Protein AF-A0A645DSH1-F1 (afdb_monomer_lite)

pLDDT: mean 93.12, std 5.75, range [57.25, 98.56]

Foldseek 3Di:
DLVLVLVLLQLLCVLCVVVPQNRHPQLLQADPVRDGDDSSPGDVLSVLVSSCVVPVDVHSVVSVCVQCVDPSNVRDGDDPDLLVVLVVCVVVLHAAEAEPLLVPPQWDDDPNDTDGSVVVVVVSLVSHHQYYELFEQCVLDPRPDDDGSVRSSVVCCVVPVVSHLDYFWFHPADVCVVVVRPDHGDGPHRGDDPVCQCPRPSNVVVD

InterPro domains:
  IPR016195 Polymerase/histidinol phosphatase-like [SSF89550] (67-180)

Structure (mmCIF, N/CA/C/O backbone):
data_AF-A0A645DSH1-F1
#
_entry.id   AF-A0A645DSH1-F1
#
loop_
_atom_site.group_PDB
_atom_site.id
_atom_site.type_symbol
_atom_site.label_atom_id
_atom_site.label_alt_id
_atom_site.label_comp_id
_atom_site.label_asym_id
_atom_site.label_entity_id
_atom_site.label_seq_id
_atom_site.pdbx_PDB_ins_code
_atom_site.Cartn_x
_atom_site.Cartn_y
_atom_site.Cartn_z
_atom_site.occupancy
_atom_site.B_iso_or_equiv
_atom_site.auth_seq_id
_atom_site.auth_comp_id
_atom_site.auth_asym_id
_atom_site.auth_atom_id
_atom_site.pdbx_PDB_model_num
ATOM 1 N N . MET A 1 1 ? -13.198 -6.104 -1.606 1.00 57.25 1 MET A N 1
ATOM 2 C CA . MET A 1 1 ? -12.519 -5.267 -0.582 1.00 57.25 1 MET A CA 1
ATOM 3 C C . MET A 1 1 ? -13.466 -4.624 0.437 1.00 57.25 1 MET A C 1
ATOM 5 O O . MET A 1 1 ? -13.134 -4.641 1.615 1.00 57.25 1 MET A O 1
ATOM 9 N N . ALA A 1 2 ? -14.627 -4.077 0.042 1.00 61.31 2 ALA A N 1
ATOM 10 C CA . ALA A 1 2 ? -15.579 -3.476 0.993 1.00 61.31 2 ALA A CA 1
ATOM 11 C C . ALA A 1 2 ? -16.071 -4.466 2.071 1.00 61.31 2 ALA A C 1
ATOM 13 O O . ALA A 1 2 ? -16.102 -4.109 3.244 1.00 61.31 2 ALA A O 1
ATOM 14 N N . LYS A 1 3 ? -16.336 -5.723 1.683 1.00 72.25 3 LYS A N 1
ATOM 15 C CA . LYS A 1 3 ? -16.745 -6.804 2.593 1.00 72.25 3 LYS A CA 1
ATOM 16 C C . LYS A 1 3 ? -15.696 -7.106 3.681 1.00 72.25 3 LYS A C 1
ATOM 18 O O . LYS A 1 3 ? -15.990 -6.905 4.847 1.00 72.25 3 LYS A O 1
ATOM 23 N N . SER A 1 4 ? -14.437 -7.381 3.307 1.00 77.44 4 SER A N 1
ATOM 24 C CA . SER A 1 4 ? -13.324 -7.578 4.270 1.00 77.44 4 SER A CA 1
ATOM 25 C C . SER A 1 4 ? -13.144 -6.399 5.246 1.00 77.44 4 SER A C 1
ATOM 27 O O . SER A 1 4 ? -12.863 -6.595 6.428 1.00 77.44 4 SER A O 1
ATOM 29 N N . LYS A 1 5 ? -13.362 -5.152 4.793 1.00 85.69 5 LYS A N 1
ATOM 30 C CA . LYS A 1 5 ? -13.355 -3.982 5.687 1.00 85.69 5 LYS A CA 1
ATOM 31 C C . LYS A 1 5 ? -14.467 -4.060 6.734 1.00 85.69 5 LYS A C 1
ATOM 33 O O . LYS A 1 5 ? -14.180 -3.835 7.906 1.00 85.69 5 LYS A O 1
ATOM 38 N N . VAL A 1 6 ? -15.702 -4.299 6.302 1.00 88.50 6 VAL A N 1
ATOM 39 C CA . VAL A 1 6 ? -16.867 -4.380 7.193 1.00 88.50 6 VAL A CA 1
ATOM 40 C C . VAL A 1 6 ? -16.717 -5.555 8.158 1.00 88.50 6 VAL A C 1
ATOM 42 O O . VAL A 1 6 ? -16.887 -5.364 9.358 1.00 88.50 6 VAL A O 1
ATOM 45 N N . ASP A 1 7 ? -16.286 -6.717 7.672 1.00 89.88 7 ASP A N 1
ATOM 46 C CA . ASP A 1 7 ? -16.091 -7.921 8.485 1.00 89.88 7 ASP A CA 1
ATOM 47 C C . ASP A 1 7 ? -15.045 -7.692 9.587 1.00 89.88 7 ASP A C 1
ATOM 49 O O . ASP A 1 7 ? -15.304 -7.953 10.760 1.00 89.88 7 ASP A O 1
ATOM 53 N N . ALA A 1 8 ? -13.891 -7.103 9.251 1.00 89.94 8 ALA A N 1
ATOM 54 C CA . ALA A 1 8 ? -12.861 -6.771 10.238 1.00 89.94 8 ALA A CA 1
ATOM 55 C C . ALA A 1 8 ? -13.341 -5.747 11.283 1.00 89.94 8 ALA A C 1
ATOM 57 O O . ALA A 1 8 ? -12.900 -5.763 12.432 1.00 89.94 8 ALA A O 1
ATOM 58 N N . TYR A 1 9 ? -14.229 -4.832 10.896 1.00 93.81 9 TYR A N 1
ATOM 59 C CA . TYR A 1 9 ? -14.800 -3.848 11.810 1.00 93.81 9 TYR A CA 1
ATOM 60 C C . TYR A 1 9 ? -15.874 -4.438 12.718 1.00 93.81 9 TYR A C 1
ATOM 62 O O . TYR A 1 9 ? -15.897 -4.096 13.897 1.00 93.81 9 TYR A O 1
ATOM 70 N N . ARG A 1 10 ? -16.707 -5.347 12.205 1.00 93.81 10 ARG A N 1
ATOM 71 C CA . ARG A 1 10 ? -17.649 -6.127 13.016 1.00 93.81 10 ARG A CA 1
ATOM 72 C C . ARG A 1 10 ? -16.909 -6.993 14.030 1.00 93.81 10 ARG A C 1
ATOM 74 O O . ARG A 1 10 ? -17.196 -6.924 15.222 1.00 93.81 10 ARG A O 1
ATOM 81 N N . ALA A 1 11 ? -15.867 -7.697 13.589 1.00 94.12 11 ALA A N 1
ATOM 82 C CA . ALA A 1 11 ? -15.001 -8.454 14.487 1.00 94.12 11 ALA A CA 1
ATOM 83 C C . ALA A 1 11 ? -14.405 -7.557 15.587 1.00 94.12 11 ALA A C 1
ATOM 85 O O . ALA A 1 11 ? -14.347 -7.955 16.748 1.00 94.12 11 ALA A O 1
ATOM 86 N N . LEU A 1 12 ? -14.018 -6.319 15.253 1.00 95.19 12 LEU A N 1
ATOM 87 C CA . LEU A 1 12 ? -13.518 -5.364 16.242 1.00 95.19 12 LEU A CA 1
ATOM 88 C C . LEU A 1 12 ? -14.597 -4.993 17.264 1.00 95.19 12 LEU A C 1
ATOM 90 O O . LEU A 1 12 ? -14.321 -5.024 18.459 1.00 95.19 12 LEU A O 1
ATOM 94 N N . THR A 1 13 ? -15.818 -4.683 16.823 1.00 95.94 13 THR A N 1
ATOM 95 C CA . THR A 1 13 ? -16.935 -4.383 17.736 1.00 95.94 13 THR A CA 1
ATOM 96 C C . THR A 1 13 ? -17.259 -5.555 18.662 1.00 95.94 13 THR A C 1
ATOM 98 O O . THR A 1 13 ? -17.444 -5.364 19.861 1.00 95.94 13 THR A O 1
ATOM 101 N N . GLU A 1 14 ? -17.220 -6.788 18.156 1.00 95.50 14 GLU A N 1
ATOM 102 C CA . GLU A 1 14 ? -17.454 -7.978 18.976 1.00 95.50 14 GLU A CA 1
ATOM 103 C C . GLU A 1 14 ? -16.355 -8.192 20.020 1.00 95.50 14 GLU A C 1
ATOM 105 O O . GLU A 1 14 ? -16.646 -8.507 21.172 1.00 95.50 14 GLU A O 1
ATOM 110 N N . VAL A 1 15 ? -15.086 -8.026 19.633 1.00 95.81 15 VAL A N 1
ATOM 111 C CA . VAL A 1 15 ? -13.957 -8.168 20.558 1.00 95.81 15 VAL A CA 1
ATOM 112 C C . VAL A 1 15 ? -13.990 -7.073 21.623 1.00 95.81 15 VAL A C 1
ATOM 114 O O . VAL A 1 15 ? -13.781 -7.378 22.795 1.00 95.81 15 VAL A O 1
ATOM 117 N N . LEU A 1 16 ? -14.291 -5.826 21.255 1.00 96.62 16 LEU A N 1
ATOM 118 C CA . LEU A 1 16 ? -14.463 -4.728 22.213 1.00 96.62 16 LEU A CA 1
ATOM 119 C C . LEU A 1 16 ? -15.564 -5.054 23.229 1.00 96.62 16 LEU A C 1
ATOM 121 O O . LEU A 1 16 ? -15.319 -4.998 24.435 1.00 96.62 16 LEU A O 1
ATOM 125 N N . THR A 1 17 ? -16.729 -5.489 22.746 1.00 95.81 17 THR A N 1
ATOM 126 C CA . THR A 1 17 ? -17.888 -5.822 23.586 1.00 95.81 17 THR A CA 1
ATOM 127 C C . THR A 1 17 ? -17.589 -6.984 24.530 1.00 95.81 17 THR A C 1
ATOM 129 O O . THR A 1 17 ? -17.858 -6.886 25.726 1.00 95.81 17 THR A O 1
ATOM 132 N N . ARG A 1 18 ? -16.916 -8.039 24.049 1.00 95.50 18 ARG A N 1
ATOM 133 C CA . ARG A 1 18 ? -16.452 -9.160 24.889 1.00 95.50 18 ARG A CA 1
ATOM 134 C C . ARG A 1 18 ? -15.462 -8.739 25.982 1.00 95.50 18 ARG A C 1
ATOM 136 O O . ARG A 1 18 ? -15.357 -9.432 26.986 1.00 95.50 18 ARG A O 1
ATOM 143 N N . ASN A 1 19 ? -14.756 -7.621 25.805 1.00 95.38 19 ASN A N 1
ATOM 144 C CA . ASN A 1 19 ? -13.807 -7.070 26.777 1.00 95.38 19 ASN A CA 1
ATOM 145 C C . ASN A 1 19 ? -14.385 -5.882 27.581 1.00 95.38 19 ASN A C 1
ATOM 147 O O . ASN A 1 19 ? -13.633 -5.123 28.189 1.00 95.38 19 ASN A O 1
ATOM 151 N N . GLY A 1 20 ? -15.713 -5.707 27.598 1.00 95.12 20 GLY A N 1
ATOM 152 C CA . GLY A 1 20 ? -16.403 -4.715 28.434 1.00 95.12 20 GLY A CA 1
ATOM 153 C C . GLY A 1 20 ? -16.570 -3.323 27.813 1.00 95.12 20 GLY A C 1
ATOM 154 O O . GLY A 1 20 ? -17.153 -2.442 28.445 1.00 95.12 20 GLY A O 1
ATOM 155 N N . ILE A 1 21 ? -16.113 -3.118 26.574 1.00 96.25 21 ILE A N 1
ATOM 156 C CA . ILE A 1 21 ? -16.354 -1.898 25.793 1.00 96.25 21 ILE A CA 1
ATOM 157 C C . ILE A 1 21 ? -17.567 -2.160 24.897 1.00 96.25 21 ILE A C 1
ATOM 159 O O . ILE A 1 21 ? -17.416 -2.605 23.763 1.00 96.25 21 ILE A O 1
ATOM 163 N N . LEU A 1 22 ? -18.771 -1.933 25.431 1.00 96.00 22 LEU A N 1
ATOM 164 C CA . LEU A 1 22 ? -20.054 -2.277 24.807 1.00 96.00 22 LEU A CA 1
ATOM 165 C C . LEU A 1 22 ? -20.330 -1.384 23.593 1.00 96.00 22 LEU A C 1
ATOM 167 O O . LEU A 1 22 ? -21.006 -0.357 23.690 1.00 96.00 22 LEU A O 1
ATOM 171 N N . VAL A 1 23 ? -19.774 -1.763 22.450 1.00 94.00 23 VAL A N 1
ATOM 172 C CA . VAL A 1 23 ? -19.914 -1.087 21.162 1.00 94.00 23 VAL A CA 1
ATOM 173 C C . VAL A 1 23 ? -20.393 -2.136 20.179 1.00 94.00 23 VAL A C 1
ATOM 175 O O . VAL A 1 23 ? -19.592 -2.904 19.652 1.00 94.00 23 VAL A O 1
ATOM 178 N N . ASP A 1 24 ? -21.697 -2.166 19.946 1.00 94.00 24 ASP A N 1
ATOM 179 C CA . ASP A 1 24 ? -22.323 -3.044 18.975 1.00 94.00 24 ASP A CA 1
ATOM 180 C C . ASP A 1 24 ? -22.213 -2.446 17.576 1.00 94.00 24 ASP A C 1
ATOM 182 O O . ASP A 1 24 ? -22.060 -1.235 17.376 1.00 94.00 24 ASP A O 1
ATOM 186 N N . TRP A 1 25 ? -22.331 -3.308 16.569 1.00 95.00 25 TRP A N 1
ATOM 187 C CA . TRP A 1 25 ? -22.281 -2.871 15.178 1.00 95.00 25 TRP A CA 1
ATOM 188 C C . TRP A 1 25 ? -23.355 -1.818 14.862 1.00 95.00 25 TRP A C 1
ATOM 190 O O . TRP A 1 25 ? -23.071 -0.832 14.183 1.00 95.00 25 TRP A O 1
ATOM 200 N N . SER A 1 26 ? -24.558 -1.965 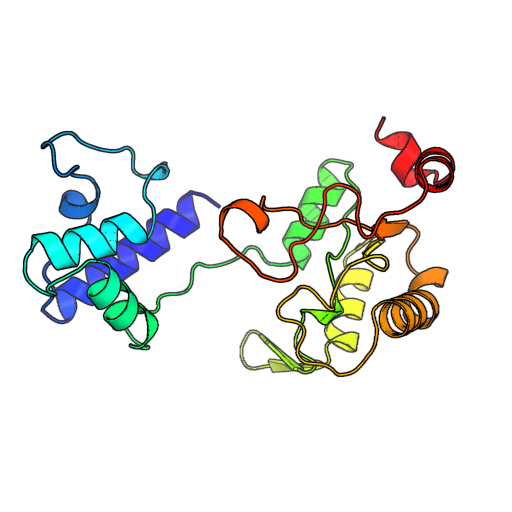15.424 1.00 93.62 26 SER A N 1
ATOM 201 C CA . SER A 1 26 ? -25.656 -1.003 15.278 1.00 93.62 26 SER A CA 1
ATOM 202 C C . SER A 1 26 ? -25.309 0.393 15.797 1.00 93.62 26 SER A C 1
ATOM 204 O O . SER A 1 26 ? -25.696 1.380 15.174 1.00 93.62 26 SER A O 1
ATOM 206 N N . ASP A 1 27 ? -24.527 0.504 16.876 1.00 93.69 27 ASP A N 1
ATOM 207 C CA . ASP A 1 27 ? -24.104 1.808 17.398 1.00 93.69 27 ASP A CA 1
ATOM 208 C C . ASP A 1 27 ? -23.195 2.544 16.411 1.00 93.69 27 ASP A C 1
ATOM 210 O O . ASP A 1 27 ? -23.250 3.769 16.286 1.00 93.69 27 ASP A O 1
ATOM 214 N N . VAL A 1 28 ? -22.340 1.789 15.716 1.00 94.94 28 VAL A N 1
ATOM 215 C CA . VAL A 1 28 ? -21.397 2.320 14.726 1.00 94.94 28 VAL A CA 1
ATOM 216 C C . VAL A 1 28 ? -22.135 2.764 13.463 1.00 94.94 28 VAL A C 1
ATOM 218 O O . VAL A 1 28 ? -21.743 3.751 12.830 1.00 94.94 28 VAL A O 1
ATOM 221 N N . LEU A 1 29 ? -23.223 2.074 13.108 1.00 95.50 29 LEU A N 1
ATOM 222 C CA . LEU A 1 29 ? -24.105 2.484 12.017 1.00 95.50 29 LEU A CA 1
ATOM 223 C C . LEU A 1 29 ? -24.886 3.762 12.348 1.00 95.50 29 LEU A C 1
ATOM 225 O O . LEU A 1 29 ? -25.281 4.484 11.434 1.00 95.50 29 LEU A O 1
ATOM 229 N N . GLN A 1 30 ? -25.046 4.105 13.625 1.00 93.50 30 GLN A N 1
ATOM 230 C CA . GLN A 1 30 ? -25.736 5.323 14.025 1.00 93.50 30 GLN A CA 1
ATOM 231 C C . GLN A 1 30 ? -24.811 6.555 14.001 1.00 93.50 30 GLN A C 1
ATOM 233 O O . GLN A 1 30 ? -23.715 6.603 14.581 1.00 93.50 30 GLN A O 1
ATOM 238 N N . ASN A 1 31 ? -25.253 7.594 13.301 1.00 86.00 31 ASN A N 1
ATOM 239 C CA . ASN A 1 31 ? -24.648 8.919 13.307 1.00 86.00 31 ASN A CA 1
ATOM 240 C C . ASN A 1 31 ? -24.932 9.646 14.626 1.00 86.00 31 ASN A C 1
ATOM 242 O O . ASN A 1 31 ? -25.856 9.314 15.364 1.00 86.00 31 ASN A O 1
ATOM 246 N N . ALA A 1 32 ? -24.111 10.651 14.938 1.00 79.31 32 ALA A N 1
ATOM 247 C CA . ALA A 1 32 ? -24.303 11.466 16.139 1.00 79.31 32 ALA A CA 1
ATOM 248 C C . ALA A 1 32 ? -25.601 12.297 16.095 1.00 79.31 32 ALA A C 1
ATOM 250 O O . ALA A 1 32 ? -26.129 12.644 17.143 1.00 79.31 32 ALA A O 1
ATOM 251 N N . ASP A 1 33 ? -26.122 12.572 14.897 1.00 84.19 33 ASP A N 1
ATOM 252 C CA . ASP A 1 33 ? -27.397 13.260 14.659 1.00 84.19 33 ASP A CA 1
ATOM 253 C C . ASP A 1 33 ? -28.619 12.316 14.675 1.00 84.19 33 ASP A C 1
ATOM 255 O O . ASP A 1 33 ? -29.735 12.740 14.387 1.00 84.19 33 ASP A O 1
ATOM 259 N N . GLY A 1 34 ? -28.421 11.032 15.000 1.00 81.88 34 GLY A N 1
ATOM 260 C CA . GLY A 1 34 ? -29.478 10.022 15.068 1.00 81.88 34 GLY A CA 1
ATOM 261 C C . GLY A 1 34 ? -29.816 9.347 13.737 1.00 81.88 34 GLY A C 1
ATOM 262 O O . GLY A 1 34 ? -30.549 8.358 13.739 1.00 81.88 34 GLY A O 1
ATOM 263 N N . THR A 1 35 ? -29.261 9.808 12.612 1.00 90.06 35 THR A N 1
ATOM 264 C CA . THR A 1 35 ? -29.441 9.146 11.311 1.00 90.06 35 THR A CA 1
ATOM 265 C C . THR A 1 35 ? -28.613 7.859 11.213 1.00 90.06 35 THR A C 1
ATOM 267 O O . THR A 1 35 ? -27.726 7.604 12.027 1.00 90.06 35 THR A O 1
ATOM 270 N N . SER A 1 36 ? -28.897 7.014 10.221 1.00 92.00 36 SER A N 1
ATOM 271 C CA . SER A 1 36 ? -28.110 5.800 9.956 1.00 92.00 36 SER A CA 1
ATOM 272 C C . SER A 1 36 ? -27.158 6.005 8.782 1.00 92.00 36 SER A C 1
ATOM 274 O O . SER A 1 36 ? -27.502 6.672 7.806 1.00 92.00 36 SER A O 1
ATOM 276 N N . ARG A 1 37 ? -25.969 5.402 8.853 1.00 92.75 37 ARG A N 1
ATOM 277 C CA . ARG A 1 37 ? -24.993 5.370 7.758 1.00 92.75 37 ARG A CA 1
ATOM 278 C C . ARG A 1 37 ? -24.966 3.987 7.085 1.00 92.75 37 ARG A C 1
ATOM 280 O O . ARG A 1 37 ? -25.040 2.981 7.792 1.00 92.75 37 ARG A O 1
ATOM 287 N N . PRO A 1 38 ? -24.800 3.909 5.752 1.00 92.38 38 PRO A N 1
ATOM 288 C CA . PR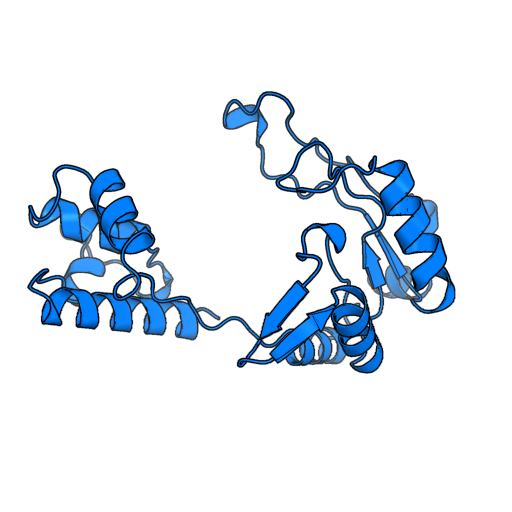O A 1 38 ? -24.580 2.643 5.053 1.00 92.38 38 PRO A CA 1
ATOM 289 C C . PRO A 1 38 ? -23.333 1.910 5.566 1.00 92.38 38 PRO A C 1
ATOM 291 O O . PRO A 1 38 ? -22.325 2.548 5.886 1.00 92.38 38 PRO A O 1
ATOM 294 N N . GLU A 1 39 ? -23.362 0.577 5.624 1.00 91.25 39 GLU A N 1
ATOM 295 C CA . GLU A 1 39 ? -22.247 -0.213 6.174 1.00 91.25 39 GLU A CA 1
ATOM 296 C C . GLU A 1 39 ? -20.940 -0.029 5.394 1.00 91.25 39 GLU A C 1
ATOM 298 O O . GLU A 1 39 ? -19.849 0.061 5.960 1.00 91.25 39 GLU A O 1
ATOM 303 N N . ASP A 1 40 ? -21.042 0.072 4.074 1.00 88.81 40 ASP A N 1
ATOM 304 C CA . ASP A 1 40 ? -19.916 0.278 3.171 1.00 88.81 40 ASP A CA 1
ATOM 305 C C . ASP A 1 40 ? -19.265 1.660 3.341 1.00 88.81 40 ASP A C 1
ATOM 307 O O . ASP A 1 40 ? -18.066 1.806 3.083 1.00 88.81 40 ASP A O 1
ATOM 311 N N . SER A 1 41 ? -19.991 2.643 3.879 1.00 89.31 41 SER A N 1
ATOM 312 C CA . SER A 1 41 ? -19.466 3.965 4.239 1.00 89.31 41 SER A CA 1
ATOM 313 C C . SER A 1 41 ? -18.674 3.967 5.555 1.00 89.31 41 SER A C 1
ATOM 315 O O . SER A 1 41 ? -17.950 4.924 5.849 1.00 89.31 41 SER A O 1
ATOM 317 N N . VAL A 1 42 ? -18.754 2.895 6.357 1.00 91.88 42 VAL A N 1
ATOM 318 C CA . VAL A 1 42 ? -18.120 2.851 7.679 1.00 91.88 42 VAL A CA 1
ATOM 319 C C . VAL A 1 42 ? -16.596 2.960 7.562 1.00 91.88 42 VAL A C 1
ATOM 321 O O . VAL A 1 42 ? -15.933 2.309 6.741 1.00 91.88 42 VAL A O 1
ATOM 324 N N . GLN A 1 43 ? -16.026 3.796 8.429 1.00 91.50 43 GLN A N 1
ATOM 325 C CA . GLN A 1 43 ? -14.598 3.987 8.636 1.00 91.50 43 GLN A CA 1
ATOM 326 C C . GLN A 1 43 ? -14.241 3.600 10.072 1.00 91.50 43 GLN A C 1
ATOM 328 O O . GLN A 1 43 ? -15.063 3.724 10.975 1.00 91.50 43 GLN A O 1
ATOM 333 N N . ARG A 1 44 ? -12.983 3.210 10.313 1.00 92.44 44 ARG A N 1
ATOM 334 C CA . ARG A 1 44 ? -12.507 2.826 11.655 1.00 92.44 44 ARG A CA 1
ATOM 335 C C . ARG A 1 44 ? -12.672 3.979 12.651 1.00 92.44 44 ARG A C 1
ATOM 337 O O . ARG A 1 44 ? -12.910 3.744 13.826 1.00 92.44 44 ARG A O 1
ATOM 344 N N . LYS A 1 45 ? -12.621 5.221 12.151 1.00 93.69 45 LYS A N 1
ATOM 345 C CA . LYS A 1 45 ? -12.911 6.440 12.912 1.00 93.69 45 LYS A CA 1
ATOM 346 C C . LYS A 1 45 ? -14.293 6.411 13.570 1.00 93.69 45 LYS A C 1
ATOM 348 O O . LYS A 1 45 ? -14.385 6.799 14.724 1.00 93.69 45 LYS A O 1
ATOM 353 N N . HIS A 1 46 ? -15.325 5.894 12.900 1.00 95.25 46 HIS A N 1
ATOM 354 C CA . HIS A 1 46 ? -16.678 5.831 13.466 1.00 95.25 46 HIS A CA 1
ATOM 355 C C . HIS A 1 46 ? -16.743 4.906 14.690 1.00 95.25 46 HIS A C 1
ATOM 357 O O . HIS A 1 46 ? -17.490 5.171 15.627 1.00 95.25 46 HIS A O 1
ATOM 363 N N . ILE A 1 47 ? -15.912 3.859 14.730 1.00 95.62 47 ILE A N 1
ATOM 364 C CA . ILE A 1 47 ? -15.772 2.999 15.913 1.00 95.62 47 ILE A CA 1
ATOM 365 C C . ILE A 1 47 ? -15.141 3.801 17.057 1.00 95.62 47 ILE A C 1
ATOM 367 O O . ILE A 1 47 ? -15.655 3.789 18.169 1.00 95.62 47 ILE A O 1
ATOM 371 N N . PHE A 1 48 ? -14.074 4.558 16.784 1.00 96.75 48 PHE A N 1
ATOM 372 C CA . PHE A 1 48 ? -13.412 5.400 17.791 1.00 96.75 48 PHE A CA 1
ATOM 373 C C . PHE A 1 48 ? -14.333 6.495 18.338 1.00 96.75 48 PHE A C 1
ATOM 375 O O . PHE A 1 48 ? -14.356 6.747 19.539 1.00 96.75 48 PHE A O 1
ATOM 382 N N . GLU A 1 49 ? -15.114 7.122 17.460 1.00 95.25 49 GLU A N 1
ATOM 383 C CA . GLU A 1 49 ? -16.146 8.089 17.834 1.00 95.25 49 GLU A CA 1
ATOM 384 C C . GLU A 1 49 ? -17.225 7.434 18.700 1.00 95.25 49 GLU A C 1
ATOM 386 O O . GLU A 1 49 ? -17.651 8.032 19.681 1.00 95.25 49 GLU A O 1
ATOM 391 N N . THR A 1 50 ? -17.622 6.195 18.397 1.00 96.31 50 THR A N 1
ATOM 392 C CA . THR A 1 50 ? -18.626 5.458 19.178 1.00 96.31 50 THR A CA 1
ATOM 393 C C . THR A 1 50 ? -18.114 5.085 20.571 1.00 96.31 50 THR A C 1
ATOM 395 O O . THR A 1 50 ? -18.833 5.287 21.546 1.00 96.31 50 THR A O 1
ATOM 398 N N . ILE A 1 51 ? -16.865 4.614 20.684 1.00 96.88 51 ILE A N 1
ATOM 399 C CA . ILE A 1 51 ? -16.198 4.338 21.971 1.00 96.88 51 ILE A CA 1
ATOM 400 C C . ILE A 1 51 ? -16.207 5.598 22.849 1.00 96.88 51 ILE A C 1
ATOM 402 O O . ILE A 1 51 ? -16.634 5.547 24.002 1.00 96.88 51 ILE A O 1
ATOM 406 N N . ALA A 1 52 ? -15.788 6.736 22.287 1.00 96.50 52 ALA A N 1
ATOM 407 C CA . ALA A 1 52 ? -15.749 8.006 23.006 1.00 96.50 52 ALA A CA 1
ATOM 408 C C . ALA A 1 52 ? -17.157 8.508 23.372 1.00 96.50 52 ALA A C 1
ATOM 410 O O . ALA A 1 52 ? -17.400 8.903 24.507 1.00 96.50 52 ALA A O 1
ATOM 411 N N . ARG A 1 53 ? -18.118 8.430 22.440 1.00 94.56 53 ARG A N 1
ATOM 412 C CA . ARG A 1 53 ? -19.522 8.825 22.654 1.00 94.56 53 ARG A CA 1
ATOM 413 C C . ARG A 1 53 ? -20.188 8.026 23.773 1.00 94.56 53 ARG A C 1
ATOM 415 O O . ARG A 1 53 ? -21.005 8.577 24.500 1.00 94.56 53 ARG A O 1
ATOM 422 N N . LYS A 1 54 ? -19.834 6.748 23.922 1.00 95.12 54 LYS A N 1
ATOM 423 C CA . LYS A 1 54 ? -20.302 5.885 25.016 1.00 95.12 54 LYS A CA 1
ATOM 424 C C . LYS A 1 54 ? -19.538 6.085 26.335 1.00 95.12 54 LYS A C 1
ATOM 426 O O . LYS A 1 54 ? -19.849 5.419 27.315 1.00 95.12 54 LYS A O 1
ATOM 431 N N . GLY A 1 55 ? -18.570 7.002 26.379 1.00 96.06 55 GLY A N 1
ATOM 432 C CA . GLY A 1 55 ? -17.865 7.399 27.600 1.00 96.06 55 GLY A CA 1
ATOM 433 C C . GLY A 1 55 ? -16.679 6.515 27.990 1.00 96.06 55 GLY A C 1
ATOM 434 O O . GLY A 1 55 ? -16.105 6.722 29.055 1.00 96.06 55 GLY A O 1
ATOM 435 N N . TYR A 1 56 ? -16.271 5.560 27.148 1.00 96.94 56 TYR A N 1
ATOM 436 C CA . TYR A 1 56 ? -15.126 4.684 27.438 1.00 96.94 56 TYR A CA 1
ATOM 437 C C . TYR A 1 56 ? -13.771 5.396 27.312 1.00 96.94 56 TYR A C 1
ATOM 439 O O . TYR A 1 56 ? -12.784 4.963 27.903 1.00 96.94 56 TYR A O 1
ATOM 447 N N . THR A 1 57 ? -13.714 6.487 26.547 1.00 97.44 57 THR A N 1
ATOM 448 C CA . THR A 1 57 ? -12.557 7.389 26.445 1.00 97.44 57 THR A CA 1
ATOM 449 C C . THR A 1 57 ? -13.036 8.835 26.372 1.00 97.44 57 THR A C 1
ATOM 451 O O . THR A 1 57 ? -14.176 9.090 25.982 1.00 97.44 57 THR A O 1
ATOM 454 N N . LYS A 1 58 ? -12.177 9.810 26.704 1.00 95.88 58 LYS A N 1
ATOM 455 C CA . LYS A 1 58 ? -12.564 11.233 26.665 1.00 95.88 58 LYS A CA 1
ATOM 456 C C . LYS A 1 58 ? -12.664 11.756 25.239 1.00 95.88 58 LYS A C 1
ATOM 458 O O . LYS A 1 58 ? -13.453 12.651 24.954 1.00 95.88 58 LYS A O 1
ATOM 463 N N . THR A 1 59 ? -11.835 11.223 24.344 1.00 96.19 59 THR A N 1
ATOM 464 C CA . THR A 1 59 ? -11.766 11.651 22.944 1.00 96.19 59 THR A CA 1
ATOM 465 C C . THR A 1 59 ? -11.681 10.462 21.994 1.00 96.19 59 THR A C 1
ATOM 467 O O . THR A 1 59 ? -11.289 9.354 22.378 1.00 96.19 59 THR A O 1
ATOM 470 N N . TRP A 1 60 ? -12.017 10.685 20.721 1.00 94.62 60 TRP A N 1
ATOM 471 C CA . TRP A 1 60 ? -11.848 9.663 19.684 1.00 94.62 60 TRP A CA 1
ATOM 472 C C . TRP A 1 60 ? -10.361 9.380 19.402 1.00 94.62 60 TRP A C 1
ATOM 474 O O . TRP A 1 60 ? -10.015 8.277 18.982 1.00 94.62 60 TRP A O 1
ATOM 484 N N . GLN A 1 61 ? -9.462 10.344 19.641 1.00 95.56 61 GLN A N 1
ATOM 485 C CA . GLN A 1 61 ? -8.016 10.137 19.538 1.00 95.56 61 GLN A CA 1
ATOM 486 C C . GLN A 1 61 ? -7.524 9.155 20.603 1.00 95.56 61 GLN A C 1
ATOM 488 O O . GLN A 1 61 ? -6.759 8.252 20.276 1.00 95.56 61 GLN A O 1
ATOM 493 N N . GLU A 1 62 ? -8.001 9.275 21.843 1.00 96.06 62 GLU A N 1
ATOM 494 C CA . GLU A 1 62 ? -7.713 8.300 22.903 1.00 96.06 62 GLU A CA 1
ATOM 495 C C . GLU A 1 62 ? -8.253 6.909 22.547 1.00 96.06 62 GLU A C 1
ATOM 497 O O . GLU A 1 62 ? -7.515 5.931 22.643 1.00 96.06 62 GLU A O 1
ATOM 502 N N . ALA A 1 63 ? -9.488 6.810 22.037 1.00 96.56 63 ALA A N 1
ATOM 503 C CA . ALA A 1 63 ? -10.043 5.539 21.555 1.00 96.56 63 ALA A CA 1
ATOM 504 C C . ALA A 1 63 ? -9.198 4.926 20.427 1.00 96.56 63 ALA A C 1
ATOM 506 O O . ALA A 1 63 ? -8.966 3.716 20.396 1.00 96.56 63 ALA A O 1
ATOM 507 N N . LYS A 1 64 ? -8.696 5.756 19.505 1.00 95.44 64 LYS A N 1
ATOM 508 C CA . LYS A 1 64 ? -7.786 5.316 18.442 1.00 95.44 64 LYS A CA 1
ATOM 509 C C . LYS A 1 64 ? -6.499 4.723 19.018 1.00 95.44 64 LYS A C 1
ATOM 511 O O . LYS A 1 64 ? -6.054 3.699 18.505 1.00 95.44 64 LYS A O 1
ATOM 516 N N . LEU A 1 65 ? -5.901 5.352 20.032 1.00 93.94 65 LEU A N 1
ATOM 517 C CA . LEU A 1 65 ? -4.694 4.846 20.698 1.00 93.94 65 LEU A CA 1
ATOM 518 C C . LEU A 1 65 ? -4.980 3.523 21.415 1.00 93.94 65 LEU A C 1
ATOM 520 O O . LEU A 1 65 ? -4.284 2.546 21.160 1.00 93.94 65 LEU A O 1
ATOM 524 N N . LEU A 1 66 ? -6.069 3.454 22.191 1.00 95.19 66 LEU A N 1
ATOM 525 C CA . LEU A 1 66 ? -6.526 2.237 22.871 1.00 95.19 66 LEU A CA 1
ATOM 526 C C . LEU A 1 66 ? -6.656 1.055 21.905 1.00 95.19 66 LEU A C 1
ATOM 528 O O . LEU A 1 66 ? -6.183 -0.040 22.196 1.00 95.19 66 LEU A O 1
ATOM 532 N N . VAL A 1 67 ? -7.272 1.268 20.739 1.00 94.25 67 VAL A N 1
ATOM 533 C CA . VAL A 1 67 ? -7.457 0.206 19.740 1.00 94.25 67 VAL A CA 1
ATOM 534 C C . VAL A 1 67 ? -6.155 -0.134 19.011 1.00 94.25 67 VAL A C 1
ATOM 536 O O . VAL A 1 67 ? -5.921 -1.294 18.684 1.00 94.25 67 VAL A O 1
ATOM 539 N N . ARG A 1 68 ? -5.322 0.864 18.697 1.00 92.00 68 ARG A N 1
ATOM 540 C CA . ARG A 1 68 ? -4.075 0.666 17.943 1.00 92.00 68 ARG A CA 1
ATOM 541 C C . ARG A 1 68 ? -3.025 -0.074 18.769 1.00 92.00 68 ARG A C 1
ATOM 543 O O . ARG A 1 68 ? -2.354 -0.949 18.223 1.00 92.00 68 ARG A O 1
ATOM 550 N N . ASP A 1 69 ? -2.893 0.299 20.037 1.00 92.25 69 ASP A N 1
ATOM 551 C CA . ASP A 1 69 ? -1.794 -0.125 20.907 1.00 92.25 69 ASP A CA 1
ATOM 552 C C . ASP A 1 69 ? -2.133 -1.416 21.674 1.00 92.25 69 ASP A C 1
ATOM 554 O O . ASP A 1 69 ? -1.243 -2.056 22.226 1.00 92.25 69 ASP A O 1
ATOM 558 N N . ASN A 1 70 ? -3.399 -1.851 21.650 1.00 92.94 70 ASN A N 1
ATOM 559 C CA . ASN A 1 70 ? -3.820 -3.142 22.182 1.00 92.94 70 ASN A CA 1
ATOM 560 C C . ASN A 1 70 ? -3.826 -4.224 21.076 1.00 92.94 70 ASN A C 1
ATOM 562 O O . ASN A 1 70 ? -4.638 -4.139 20.149 1.00 92.94 70 ASN A O 1
ATOM 566 N N . PRO A 1 71 ? -2.991 -5.279 21.172 1.00 89.00 71 PRO A N 1
ATOM 567 C CA . PRO A 1 71 ? -2.937 -6.357 20.180 1.00 89.00 71 PRO A CA 1
ATOM 568 C C . PRO A 1 71 ? -4.272 -7.078 19.956 1.00 89.00 71 PRO A C 1
ATOM 570 O O . PRO A 1 71 ? -4.555 -7.495 18.836 1.00 89.00 71 PRO A O 1
ATOM 573 N N . VAL A 1 72 ? -5.108 -7.184 20.994 1.00 92.06 72 VAL A N 1
ATOM 574 C CA . VAL A 1 72 ? -6.431 -7.826 20.937 1.00 92.06 72 VAL A CA 1
ATOM 575 C C . VAL A 1 72 ? -7.407 -6.984 20.110 1.00 92.06 72 VAL A C 1
ATOM 577 O O . VAL A 1 72 ? -8.204 -7.524 19.347 1.00 92.06 72 VAL A O 1
ATOM 580 N N . TYR A 1 73 ? -7.324 -5.655 20.206 1.00 92.38 73 TYR A N 1
ATOM 581 C CA . TYR A 1 73 ? -8.207 -4.732 19.480 1.00 92.38 73 TYR A CA 1
ATOM 582 C C . TYR A 1 73 ? -7.662 -4.335 18.108 1.00 92.38 73 TYR A C 1
ATOM 584 O O . TYR A 1 73 ? -8.403 -3.855 17.244 1.00 92.38 73 TYR A O 1
ATOM 592 N N . ASN A 1 74 ? -6.369 -4.525 17.854 1.00 88.81 74 ASN A N 1
ATOM 593 C CA . ASN A 1 74 ? -5.773 -4.126 16.591 1.00 88.81 74 ASN A CA 1
ATOM 594 C C . ASN A 1 74 ? -6.007 -5.155 15.473 1.00 88.81 74 ASN A C 1
ATOM 596 O O . ASN A 1 74 ? -5.070 -5.618 14.822 1.00 88.81 74 ASN A O 1
ATOM 600 N N . ILE A 1 75 ? -7.277 -5.472 15.217 1.00 87.38 75 ILE A N 1
ATOM 601 C CA . ILE A 1 75 ? -7.692 -6.369 14.142 1.00 87.38 75 ILE A CA 1
ATOM 602 C C . ILE A 1 75 ? -7.297 -5.746 12.805 1.00 87.38 75 ILE A C 1
ATOM 604 O O . ILE A 1 75 ? -7.791 -4.688 12.392 1.00 87.38 75 ILE A O 1
ATOM 608 N N . ARG A 1 76 ? -6.352 -6.403 12.135 1.00 79.62 76 ARG A N 1
ATOM 609 C CA . ARG A 1 76 ? -5.913 -6.025 10.797 1.00 79.62 76 ARG A CA 1
ATOM 610 C C . ARG A 1 76 ? -6.925 -6.557 9.797 1.00 79.62 76 ARG A C 1
ATOM 612 O O . ARG A 1 76 ? -7.380 -7.689 9.900 1.00 79.62 76 ARG A O 1
ATOM 619 N N . ARG A 1 77 ? -7.266 -5.726 8.815 1.00 81.31 77 ARG A N 1
ATOM 620 C CA . ARG A 1 77 ? -8.068 -6.188 7.683 1.00 81.31 77 ARG A CA 1
ATOM 621 C C . ARG A 1 77 ? -7.255 -7.180 6.870 1.00 81.31 77 ARG A C 1
ATOM 623 O O . ARG A 1 77 ? -6.062 -6.953 6.653 1.00 81.31 77 ARG A O 1
ATOM 630 N N . GLU A 1 78 ? -7.930 -8.194 6.359 1.00 79.56 78 GLU A N 1
ATOM 631 C CA . GLU A 1 78 ? -7.360 -9.052 5.336 1.00 79.56 78 GLU A CA 1
ATOM 632 C C . GLU A 1 78 ? -7.157 -8.229 4.060 1.00 79.56 78 GLU A C 1
ATOM 634 O O . GLU A 1 78 ? -8.099 -7.641 3.511 1.00 79.56 78 GLU A O 1
ATOM 639 N N . LYS A 1 79 ? -5.899 -8.124 3.634 1.00 83.62 79 LYS A N 1
ATOM 640 C CA . LYS A 1 79 ? -5.539 -7.530 2.348 1.00 83.62 79 LYS A CA 1
ATOM 641 C C . LYS A 1 79 ? -5.598 -8.621 1.286 1.00 83.62 79 LYS A C 1
ATOM 643 O O . LYS A 1 79 ? -5.359 -9.782 1.593 1.00 83.62 79 LYS A O 1
ATOM 648 N N . ILE A 1 80 ? -5.886 -8.221 0.051 1.00 89.25 80 ILE A N 1
ATOM 649 C CA . ILE A 1 80 ? -5.760 -9.117 -1.099 1.00 89.25 80 ILE A CA 1
ATOM 650 C C . ILE A 1 80 ? -4.348 -9.711 -1.146 1.00 89.25 80 ILE A C 1
ATOM 652 O O . ILE A 1 80 ? -3.380 -9.002 -0.846 1.00 89.25 80 ILE A O 1
ATOM 656 N N . ASP A 1 81 ? -4.233 -10.988 -1.515 1.00 91.50 81 ASP A N 1
ATOM 657 C CA . ASP A 1 81 ? -2.925 -11.558 -1.796 1.00 91.50 81 ASP A CA 1
ATOM 658 C C . ASP A 1 81 ? -2.303 -10.806 -2.988 1.00 91.50 81 ASP A C 1
ATOM 660 O O . ASP A 1 81 ? -2.945 -10.664 -4.031 1.00 91.50 81 ASP A O 1
ATOM 664 N N . PRO A 1 82 ? -1.071 -10.289 -2.868 1.00 94.38 82 PRO A N 1
ATOM 665 C CA . PRO A 1 82 ? -0.374 -9.645 -3.975 1.00 94.38 82 PRO A CA 1
ATOM 666 C C . PRO A 1 82 ? -0.322 -10.492 -5.253 1.00 94.38 82 PRO A C 1
ATOM 668 O O . PRO A 1 82 ? -0.384 -9.925 -6.342 1.00 94.38 82 PRO A O 1
ATOM 671 N N . LEU A 1 83 ? -0.258 -11.825 -5.139 1.00 95.81 83 LEU A N 1
ATOM 672 C CA . LEU A 1 83 ? -0.276 -12.714 -6.302 1.00 95.81 83 LEU A CA 1
ATOM 673 C C . LEU A 1 83 ? -1.640 -12.676 -6.999 1.00 95.81 83 LEU A C 1
ATOM 675 O O . LEU A 1 83 ? -1.702 -12.486 -8.212 1.00 95.81 83 LEU A O 1
ATOM 679 N N . ASP A 1 84 ? -2.729 -12.742 -6.232 1.00 96.06 84 ASP A N 1
ATOM 680 C CA . ASP A 1 84 ? -4.092 -12.624 -6.762 1.00 96.06 84 ASP A CA 1
ATOM 681 C C . ASP A 1 84 ? -4.335 -11.245 -7.385 1.00 96.06 84 ASP A C 1
ATOM 683 O O . ASP A 1 84 ? -4.966 -11.129 -8.435 1.00 96.06 84 ASP A O 1
ATOM 687 N N . ALA A 1 85 ? -3.804 -10.183 -6.770 1.00 97.00 85 ALA A N 1
ATOM 688 C CA . ALA A 1 85 ? -3.911 -8.827 -7.298 1.00 97.00 85 ALA A CA 1
ATOM 689 C C . ALA A 1 85 ? -3.253 -8.704 -8.681 1.00 97.00 85 ALA A C 1
ATOM 691 O O . ALA A 1 85 ? -3.846 -8.116 -9.587 1.00 97.00 85 ALA A O 1
ATOM 692 N N . ILE A 1 86 ? -2.067 -9.296 -8.862 1.00 98.31 86 ILE A N 1
ATOM 693 C CA . ILE A 1 86 ? -1.388 -9.353 -10.163 1.00 98.31 86 ILE A CA 1
ATOM 694 C C . ILE A 1 86 ? -2.266 -10.084 -11.181 1.00 98.31 86 ILE A C 1
ATOM 696 O O . ILE A 1 86 ? -2.497 -9.553 -12.268 1.00 98.31 86 ILE A O 1
ATOM 700 N N . GLN A 1 87 ? -2.806 -11.253 -10.826 1.00 97.62 87 GLN A N 1
ATOM 701 C CA . GLN A 1 87 ? -3.659 -12.035 -11.726 1.00 97.62 87 GLN A CA 1
ATOM 702 C C . GLN A 1 87 ? -4.923 -11.276 -12.140 1.00 97.62 87 GLN A C 1
ATOM 704 O O . GLN A 1 87 ? -5.274 -11.265 -13.317 1.00 97.62 87 GLN A O 1
ATOM 709 N N . ILE A 1 88 ? -5.577 -10.579 -11.208 1.00 97.50 88 ILE A N 1
ATOM 710 C CA . ILE A 1 88 ? -6.769 -9.770 -11.500 1.00 97.50 88 ILE A CA 1
ATOM 711 C C . ILE A 1 88 ? -6.436 -8.620 -12.454 1.00 97.50 88 ILE A C 1
ATOM 713 O O . ILE A 1 88 ? -7.156 -8.416 -13.430 1.00 97.50 88 ILE A O 1
ATOM 717 N N . ILE A 1 89 ? -5.345 -7.886 -12.206 1.00 97.31 89 ILE A N 1
ATOM 718 C CA . ILE A 1 89 ? -4.914 -6.789 -13.087 1.00 97.31 89 ILE A CA 1
ATOM 719 C C . ILE A 1 89 ? -4.629 -7.328 -14.492 1.00 97.31 89 ILE A C 1
ATOM 721 O O . ILE A 1 89 ? -5.109 -6.769 -15.477 1.00 97.31 89 ILE A O 1
ATOM 725 N N . ARG A 1 90 ? -3.904 -8.448 -14.582 1.00 95.25 90 ARG A N 1
ATOM 726 C CA . ARG A 1 90 ? -3.578 -9.122 -15.842 1.00 95.25 90 ARG A CA 1
ATOM 727 C C . ARG A 1 90 ? -4.823 -9.588 -16.593 1.00 95.25 90 ARG A C 1
ATOM 729 O O . ARG A 1 90 ? -4.903 -9.381 -17.801 1.00 95.25 90 ARG A O 1
ATOM 736 N N . ALA A 1 91 ? -5.779 -10.199 -15.897 1.00 96.00 91 ALA A N 1
ATOM 737 C CA . ALA A 1 91 ? -7.031 -10.677 -16.478 1.00 96.00 91 ALA A CA 1
ATOM 738 C C . ALA A 1 91 ? -7.909 -9.529 -17.000 1.00 96.00 91 ALA A C 1
ATOM 740 O O . ALA A 1 91 ? -8.633 -9.705 -17.974 1.00 96.00 91 ALA A O 1
ATOM 741 N N . ALA A 1 92 ? -7.803 -8.342 -16.397 1.00 96.00 92 ALA A N 1
ATOM 742 C CA . ALA A 1 92 ? -8.457 -7.124 -16.869 1.00 96.00 92 ALA A CA 1
ATOM 743 C C . ALA A 1 92 ? -7.728 -6.439 -18.047 1.00 96.00 92 ALA A C 1
ATOM 745 O O . ALA A 1 92 ? -8.141 -5.362 -18.466 1.00 96.00 92 ALA A O 1
ATOM 746 N N . GLY A 1 93 ? -6.640 -7.024 -18.567 1.00 93.69 93 GLY A N 1
ATOM 747 C CA . GLY A 1 93 ? -5.819 -6.429 -19.629 1.00 93.69 93 GLY A CA 1
ATOM 748 C C . GLY A 1 93 ? -4.879 -5.316 -19.152 1.00 93.69 93 GLY A C 1
ATOM 749 O O . GLY A 1 93 ? -4.274 -4.633 -19.972 1.00 93.69 93 GLY A O 1
ATOM 750 N N . GLY A 1 94 ? -4.746 -5.123 -17.838 1.00 96.00 94 GLY A N 1
ATOM 751 C CA . GLY A 1 94 ? -3.883 -4.107 -17.246 1.00 96.00 94 GLY A CA 1
ATOM 752 C C . GLY A 1 94 ? -2.430 -4.555 -17.067 1.00 96.00 94 GLY A C 1
ATOM 753 O O . GLY A 1 94 ? -2.082 -5.735 -17.165 1.00 96.00 94 GLY A O 1
ATOM 754 N N . VAL A 1 95 ? -1.578 -3.585 -16.727 1.00 97.19 95 VAL A N 1
ATOM 755 C CA . VAL A 1 95 ? -0.156 -3.785 -16.412 1.00 97.19 95 VAL A CA 1
ATOM 756 C C . VAL A 1 95 ? 0.034 -3.711 -14.896 1.00 97.19 95 VAL A C 1
ATOM 758 O O . VAL A 1 95 ? -0.154 -2.659 -14.290 1.00 97.19 95 VAL A O 1
ATOM 761 N N . ALA A 1 96 ? 0.405 -4.829 -14.268 1.00 98.06 96 ALA A N 1
ATOM 762 C CA . ALA A 1 96 ? 0.670 -4.876 -12.830 1.00 98.06 96 ALA A CA 1
ATOM 763 C C . ALA A 1 96 ? 2.068 -4.320 -12.517 1.00 98.06 96 ALA A C 1
ATOM 765 O O . ALA A 1 96 ? 3.069 -4.864 -12.988 1.00 98.06 96 ALA A O 1
ATOM 766 N N . ILE A 1 97 ? 2.130 -3.257 -11.709 1.00 98.25 97 ILE A N 1
ATOM 767 C CA . ILE A 1 97 ? 3.365 -2.544 -11.357 1.00 98.25 97 ILE A CA 1
ATOM 768 C C . ILE A 1 97 ? 3.531 -2.518 -9.836 1.00 98.25 97 ILE A C 1
ATOM 770 O O . ILE A 1 97 ? 2.597 -2.174 -9.110 1.00 98.25 97 ILE A O 1
ATOM 774 N N . LEU A 1 98 ? 4.723 -2.867 -9.350 1.00 98.38 98 LEU A N 1
ATOM 775 C CA . LEU A 1 98 ? 5.060 -2.774 -7.934 1.00 98.38 98 LEU A CA 1
ATOM 776 C C . LEU A 1 98 ? 5.443 -1.333 -7.586 1.00 98.38 98 LEU A C 1
ATOM 778 O O . LEU A 1 98 ? 6.506 -0.860 -7.984 1.00 98.38 98 LEU A O 1
ATOM 782 N N . ALA A 1 99 ? 4.584 -0.664 -6.820 1.00 97.75 99 ALA A N 1
ATOM 783 C CA . ALA A 1 99 ? 4.833 0.687 -6.331 1.00 97.75 99 ALA A CA 1
ATOM 784 C C . ALA A 1 99 ? 5.915 0.706 -5.237 1.00 97.75 99 ALA A C 1
ATOM 786 O O . ALA A 1 99 ? 5.949 -0.180 -4.374 1.00 97.75 99 ALA A O 1
ATOM 787 N N . HIS A 1 100 ? 6.773 1.729 -5.292 1.00 97.06 100 HIS A N 1
ATOM 788 C CA . HIS A 1 100 ? 7.774 2.139 -4.305 1.00 97.06 100 HIS A CA 1
ATOM 789 C C . HIS A 1 100 ? 8.383 0.964 -3.507 1.00 97.06 100 HIS A C 1
ATOM 791 O O . HIS A 1 100 ? 8.173 0.853 -2.291 1.00 97.06 100 HIS A O 1
ATOM 797 N N . PRO A 1 101 ? 9.129 0.050 -4.167 1.00 97.06 101 PRO A N 1
ATOM 798 C CA . PRO A 1 101 ? 9.587 -1.214 -3.583 1.00 97.06 101 PRO A CA 1
ATOM 799 C C . PRO A 1 101 ? 10.438 -1.057 -2.319 1.00 97.06 101 PRO A C 1
ATOM 801 O O . PRO A 1 101 ? 10.400 -1.932 -1.460 1.00 97.06 101 PRO A O 1
ATOM 804 N N . HIS A 1 102 ? 11.176 0.046 -2.145 1.00 96.38 102 HIS A N 1
ATOM 805 C CA . HIS A 1 102 ? 12.024 0.236 -0.958 1.00 96.38 102 HIS A CA 1
ATOM 806 C C . HIS A 1 102 ? 11.240 0.641 0.305 1.00 96.38 102 HIS A C 1
ATOM 808 O O . HIS A 1 102 ? 11.825 0.712 1.384 1.00 96.38 102 HIS A O 1
ATOM 814 N N . LEU A 1 103 ? 9.918 0.854 0.208 1.00 96.19 103 LEU A N 1
ATOM 815 C CA . LEU A 1 103 ? 9.038 0.944 1.383 1.00 96.19 103 LEU A CA 1
ATOM 816 C C . LEU A 1 103 ? 8.668 -0.429 1.958 1.00 96.19 103 LEU A C 1
ATOM 818 O O . LEU A 1 103 ? 8.117 -0.504 3.056 1.00 96.19 103 LEU A O 1
ATOM 822 N N . ILE A 1 104 ? 8.964 -1.510 1.234 1.00 94.81 104 ILE A N 1
ATOM 823 C CA . ILE A 1 104 ? 8.919 -2.865 1.773 1.00 94.81 104 ILE A CA 1
ATOM 824 C C . ILE A 1 104 ? 10.155 -3.036 2.663 1.00 94.81 104 ILE A C 1
ATOM 826 O O . ILE A 1 104 ? 11.280 -2.760 2.231 1.00 94.81 104 ILE A O 1
ATOM 830 N N . ASP A 1 105 ? 9.936 -3.462 3.909 1.00 93.88 105 ASP A N 1
ATOM 831 C CA . ASP A 1 105 ? 11.021 -3.759 4.845 1.00 93.88 105 ASP A CA 1
ATOM 832 C C . ASP A 1 105 ? 11.937 -4.856 4.259 1.00 93.88 105 ASP A C 1
ATOM 834 O O . ASP A 1 105 ? 11.491 -5.715 3.498 1.00 93.88 105 ASP A O 1
ATOM 838 N N . GLU A 1 106 ? 13.228 -4.832 4.610 1.00 94.00 106 GLU A N 1
ATOM 839 C CA . GLU A 1 106 ? 14.224 -5.780 4.077 1.00 94.00 106 GLU A CA 1
ATOM 840 C C . GLU A 1 106 ? 13.851 -7.244 4.352 1.00 94.00 106 GLU A C 1
ATOM 842 O O . GLU A 1 106 ? 14.120 -8.120 3.533 1.00 94.00 106 GLU A O 1
ATOM 847 N N . THR A 1 107 ? 13.175 -7.485 5.477 1.00 95.56 107 THR A N 1
ATOM 848 C CA . THR A 1 107 ? 12.583 -8.773 5.830 1.00 95.56 107 THR A CA 1
ATOM 849 C C . THR A 1 107 ? 11.067 -8.658 5.766 1.00 95.56 107 THR A C 1
ATOM 851 O O . THR A 1 107 ? 10.460 -7.865 6.487 1.00 95.56 107 THR A O 1
ATOM 854 N N . VAL A 1 108 ? 10.447 -9.483 4.929 1.00 93.12 108 VAL A N 1
ATOM 855 C CA . VAL A 1 108 ? 8.996 -9.595 4.795 1.00 93.12 108 VAL A CA 1
ATOM 856 C C . VAL A 1 108 ? 8.525 -10.814 5.575 1.00 93.12 108 VAL A C 1
ATOM 858 O O . VAL A 1 108 ? 8.897 -11.942 5.258 1.00 93.12 108 VAL A O 1
ATOM 861 N N . GLU A 1 109 ? 7.673 -10.590 6.572 1.00 91.00 109 GLU A N 1
ATOM 862 C CA . GLU A 1 109 ? 7.025 -11.659 7.331 1.00 91.00 109 GLU A CA 1
ATOM 863 C C . GLU A 1 109 ? 5.609 -11.910 6.805 1.00 91.00 109 GLU A C 1
ATOM 865 O O . GLU A 1 109 ? 4.749 -11.024 6.826 1.00 91.00 109 GLU A O 1
ATOM 870 N N . LYS A 1 110 ? 5.341 -13.135 6.346 1.00 81.81 110 LYS A N 1
ATOM 871 C CA . LYS A 1 110 ? 4.008 -13.565 5.911 1.00 81.81 110 LYS A CA 1
ATOM 872 C C . LYS A 1 110 ? 3.773 -15.013 6.326 1.00 81.81 110 LYS A C 1
ATOM 874 O O . LYS A 1 110 ? 4.580 -15.884 6.024 1.00 81.81 110 LYS A O 1
ATOM 879 N N . ASN A 1 111 ? 2.656 -15.271 7.006 1.00 80.69 111 ASN A N 1
ATOM 880 C CA . ASN A 1 111 ? 2.242 -16.611 7.451 1.00 80.69 111 ASN A CA 1
ATOM 881 C C . ASN A 1 111 ? 3.323 -17.364 8.257 1.00 80.69 111 ASN A C 1
ATOM 883 O O . ASN A 1 111 ? 3.508 -18.563 8.077 1.00 80.69 111 ASN A O 1
ATOM 887 N N . GLY A 1 112 ? 4.059 -16.653 9.119 1.00 84.75 112 GLY A N 1
ATOM 888 C CA . GLY A 1 112 ? 5.138 -17.234 9.931 1.00 84.75 112 GLY A CA 1
ATOM 889 C C . GLY A 1 112 ? 6.429 -17.532 9.162 1.00 84.75 112 GLY A C 1
ATOM 890 O O . GLY A 1 112 ? 7.345 -18.121 9.727 1.00 84.75 112 GLY A O 1
ATOM 891 N N . VAL A 1 113 ? 6.516 -17.126 7.893 1.00 89.50 113 VAL A N 1
ATOM 892 C CA . VAL A 1 113 ? 7.718 -17.245 7.067 1.00 89.50 113 VAL A CA 1
ATOM 893 C C . VAL A 1 113 ? 8.327 -15.864 6.868 1.00 89.50 113 VAL A C 1
ATOM 895 O O . VAL A 1 113 ? 7.633 -14.925 6.472 1.00 89.50 113 VAL A O 1
ATOM 898 N N . SER A 1 114 ? 9.630 -15.764 7.106 1.00 95.88 114 SER A N 1
ATOM 899 C CA . SER A 1 114 ? 10.431 -14.574 6.826 1.00 95.88 114 SER A CA 1
ATOM 900 C C . SER A 1 114 ? 11.197 -14.779 5.520 1.00 95.88 114 SER A C 1
ATOM 902 O O . SER A 1 114 ? 11.903 -15.774 5.365 1.00 95.88 114 SER A O 1
ATOM 904 N N . VAL A 1 115 ? 11.058 -13.850 4.577 1.00 96.56 115 VAL A N 1
ATOM 905 C CA . VAL A 1 115 ? 11.808 -13.829 3.309 1.00 96.56 115 VAL A CA 1
ATOM 906 C C . VAL A 1 115 ? 12.447 -12.462 3.105 1.00 96.56 115 VAL A C 1
ATOM 908 O O . VAL A 1 115 ? 11.968 -11.473 3.664 1.00 96.56 115 VAL A O 1
ATOM 911 N N . SER A 1 116 ? 13.512 -12.380 2.307 1.00 97.19 116 SER A N 1
ATOM 912 C CA . SER A 1 116 ? 14.075 -11.076 1.954 1.00 97.19 116 SER A CA 1
ATOM 913 C C . SER A 1 116 ? 13.115 -10.296 1.047 1.00 97.19 116 SER A C 1
ATOM 915 O O . SER A 1 116 ? 12.299 -10.883 0.326 1.00 97.19 116 SER A O 1
ATOM 917 N N . ARG A 1 117 ? 13.227 -8.964 1.033 1.00 96.12 117 ARG A N 1
ATOM 918 C CA . ARG A 1 117 ? 12.511 -8.108 0.076 1.00 96.12 117 ARG A CA 1
ATOM 919 C C . ARG A 1 117 ? 12.771 -8.557 -1.358 1.00 96.12 117 ARG A C 1
ATOM 921 O O . ARG A 1 117 ? 11.839 -8.587 -2.154 1.00 96.12 117 ARG A O 1
ATOM 928 N N . LYS A 1 118 ? 14.017 -8.912 -1.676 1.00 96.50 118 LYS A N 1
ATOM 929 C CA . LYS A 1 118 ? 14.404 -9.384 -3.006 1.00 96.50 118 LYS A CA 1
ATOM 930 C C . LYS A 1 118 ? 13.645 -10.657 -3.387 1.00 96.50 118 LYS A C 1
ATOM 932 O O . LYS A 1 118 ? 12.943 -10.650 -4.393 1.00 96.50 118 LYS A O 1
ATOM 937 N N . ASP A 1 119 ? 13.692 -11.695 -2.552 1.00 96.81 119 ASP A N 1
ATOM 938 C CA . ASP A 1 119 ? 12.990 -12.962 -2.823 1.00 96.81 119 ASP A CA 1
ATOM 939 C C . ASP A 1 119 ? 11.475 -12.751 -2.928 1.00 96.81 119 ASP A C 1
ATOM 941 O O . ASP A 1 119 ? 10.782 -13.393 -3.720 1.00 96.81 119 ASP A O 1
ATOM 945 N N . TYR A 1 120 ? 10.938 -11.832 -2.122 1.00 97.00 120 TYR A N 1
ATOM 946 C CA . TYR A 1 120 ? 9.539 -11.446 -2.199 1.00 97.00 120 TYR A CA 1
ATOM 947 C C . TYR A 1 120 ? 9.200 -10.813 -3.556 1.00 97.00 120 TYR A C 1
ATOM 949 O O . TYR A 1 120 ? 8.228 -11.229 -4.183 1.00 97.00 120 TYR A O 1
ATOM 957 N N . ILE A 1 121 ? 10.005 -9.862 -4.042 1.00 97.62 121 ILE A N 1
ATOM 958 C CA . ILE A 1 121 ? 9.821 -9.238 -5.361 1.00 97.62 121 ILE A CA 1
ATOM 959 C C . ILE A 1 121 ? 9.957 -10.281 -6.476 1.00 97.62 121 ILE A C 1
ATOM 961 O O . ILE A 1 121 ? 9.110 -10.325 -7.364 1.00 97.62 121 ILE A O 1
ATOM 965 N N . GLU A 1 122 ? 10.946 -11.171 -6.413 1.00 96.88 122 GLU A N 1
ATOM 966 C CA . GLU A 1 122 ? 11.136 -12.238 -7.404 1.00 96.88 122 GLU A CA 1
ATOM 967 C C . GLU A 1 122 ? 9.921 -13.177 -7.491 1.00 96.88 122 GLU A C 1
ATOM 969 O O . GLU A 1 122 ? 9.515 -13.565 -8.588 1.00 96.88 122 GLU A O 1
ATOM 974 N N . ARG A 1 123 ? 9.254 -13.470 -6.365 1.00 96.50 123 ARG A N 1
ATOM 975 C CA . ARG A 1 123 ? 7.979 -14.213 -6.360 1.00 96.50 123 ARG A CA 1
ATOM 976 C C . ARG A 1 123 ? 6.846 -13.456 -7.057 1.00 96.50 123 ARG A C 1
ATOM 978 O O . ARG A 1 123 ? 6.024 -14.086 -7.724 1.00 96.50 123 ARG A O 1
ATOM 985 N N . LEU A 1 124 ? 6.790 -12.128 -6.924 1.00 97.75 124 LEU A N 1
ATOM 986 C CA . LEU A 1 124 ? 5.819 -11.301 -7.653 1.00 97.75 124 LEU A CA 1
ATOM 987 C C . LEU A 1 124 ? 6.093 -11.346 -9.161 1.00 97.75 124 LEU A C 1
ATOM 989 O O . LEU A 1 124 ? 5.163 -11.529 -9.945 1.00 97.75 124 LEU A O 1
ATOM 993 N N . ILE A 1 125 ? 7.365 -11.243 -9.563 1.00 98.00 125 ILE A N 1
ATOM 994 C CA . ILE A 1 125 ? 7.802 -11.356 -10.965 1.00 98.00 125 ILE A CA 1
ATOM 995 C C . ILE A 1 125 ? 7.403 -12.714 -11.542 1.00 98.00 125 ILE A C 1
ATOM 997 O O . ILE A 1 125 ? 6.732 -12.763 -12.572 1.00 98.00 125 ILE A O 1
ATOM 1001 N N . ALA A 1 126 ? 7.711 -13.807 -10.839 1.00 97.06 126 ALA A N 1
ATOM 1002 C CA . ALA A 1 126 ? 7.321 -15.160 -11.242 1.00 97.06 126 ALA A CA 1
ATOM 1003 C C . ALA A 1 126 ? 5.796 -15.334 -11.383 1.00 97.06 126 ALA A C 1
ATOM 1005 O O . ALA A 1 126 ? 5.336 -16.191 -12.133 1.00 97.06 126 ALA A O 1
ATOM 1006 N N . SER A 1 127 ? 5.014 -14.498 -10.697 1.00 96.62 127 SER A N 1
ATOM 1007 C CA . SER A 1 127 ? 3.550 -14.505 -10.743 1.00 96.62 127 SER A CA 1
ATOM 1008 C C . SER A 1 127 ? 2.962 -13.538 -11.775 1.00 96.62 127 SER A C 1
ATOM 1010 O O . SER A 1 127 ? 1.747 -13.364 -11.815 1.00 96.62 127 SER A O 1
ATOM 1012 N N . GLY A 1 128 ? 3.787 -12.912 -12.619 1.00 97.25 128 GLY A N 1
ATOM 1013 C CA . GLY A 1 128 ? 3.337 -12.071 -13.731 1.00 97.25 128 GLY A CA 1
ATOM 1014 C C . GLY A 1 128 ? 3.362 -10.565 -13.469 1.00 97.25 128 GLY A C 1
ATOM 1015 O O . GLY A 1 128 ? 2.687 -9.825 -14.189 1.00 97.25 128 GLY A O 1
ATOM 1016 N N . LEU A 1 129 ? 4.114 -10.092 -12.466 1.00 98.31 129 LEU A N 1
ATOM 1017 C CA . LEU A 1 129 ? 4.414 -8.665 -12.319 1.00 98.31 129 LEU A CA 1
ATOM 1018 C C . LEU A 1 129 ? 5.107 -8.150 -13.593 1.00 98.31 129 LEU A C 1
ATOM 1020 O O . LEU A 1 129 ? 6.028 -8.783 -14.100 1.00 98.31 129 LEU A O 1
ATOM 1024 N N . MET A 1 130 ? 4.660 -7.006 -14.116 1.00 98.25 130 MET A N 1
ATOM 1025 C CA . MET A 1 130 ? 5.117 -6.465 -15.406 1.00 98.25 130 MET A CA 1
ATOM 1026 C C . MET A 1 130 ? 5.933 -5.186 -15.269 1.00 98.25 130 MET A C 1
ATOM 1028 O O . MET A 1 130 ? 6.569 -4.757 -16.229 1.00 98.25 130 MET A O 1
ATOM 1032 N N . GLY A 1 131 ? 5.932 -4.571 -14.092 1.00 98.31 131 GLY A N 1
ATOM 1033 C CA . GLY A 1 131 ? 6.769 -3.417 -13.856 1.00 98.31 131 GLY A CA 1
ATOM 1034 C C . GLY A 1 131 ? 7.061 -3.141 -12.401 1.00 98.31 131 GLY A C 1
ATOM 1035 O O . GLY A 1 131 ? 6.482 -3.734 -11.490 1.00 98.31 131 GLY A O 1
ATOM 1036 N N . ILE A 1 132 ? 7.987 -2.216 -12.202 1.00 98.56 132 ILE A N 1
ATOM 1037 C CA . ILE A 1 132 ? 8.427 -1.767 -10.889 1.00 98.56 132 ILE A CA 1
ATOM 1038 C C . ILE A 1 132 ? 8.678 -0.264 -10.919 1.00 98.56 132 ILE A C 1
ATOM 1040 O O . ILE A 1 132 ? 9.160 0.288 -11.911 1.00 98.56 132 ILE A O 1
ATOM 1044 N N . GLU A 1 133 ? 8.331 0.410 -9.832 1.00 98.38 133 GLU A N 1
ATOM 1045 C CA . GLU A 1 133 ? 8.536 1.843 -9.700 1.00 98.38 133 GLU A CA 1
ATOM 1046 C C . GLU A 1 133 ? 9.983 2.152 -9.312 1.00 98.38 133 GLU A C 1
ATOM 1048 O O . GLU A 1 133 ? 10.437 1.781 -8.230 1.00 98.38 133 GLU A O 1
ATOM 1053 N N . ALA A 1 134 ? 10.706 2.844 -10.194 1.00 97.56 134 ALA A N 1
ATOM 1054 C CA . ALA A 1 134 ? 12.090 3.258 -9.957 1.00 97.56 134 ALA A CA 1
ATOM 1055 C C . ALA A 1 134 ? 12.226 4.768 -9.719 1.00 97.56 134 ALA A C 1
ATOM 1057 O O . ALA A 1 134 ? 13.193 5.202 -9.097 1.00 97.56 134 ALA A O 1
ATOM 1058 N N . ALA A 1 135 ? 11.290 5.581 -10.221 1.00 96.56 135 ALA A N 1
ATOM 1059 C CA . ALA A 1 135 ? 11.251 7.015 -9.952 1.00 96.56 135 ALA A CA 1
ATOM 1060 C C . ALA A 1 135 ? 10.262 7.281 -8.815 1.00 96.56 135 ALA A C 1
ATOM 1062 O O . ALA A 1 135 ? 9.060 7.271 -9.035 1.00 96.56 135 ALA A O 1
ATOM 1063 N N . TYR A 1 136 ? 10.754 7.476 -7.598 1.00 97.19 136 TYR A N 1
ATOM 1064 C CA . TYR A 1 136 ? 9.895 7.744 -6.448 1.00 97.19 136 TYR A CA 1
ATOM 1065 C C . TYR A 1 136 ? 10.652 8.591 -5.413 1.00 97.19 136 TYR A C 1
ATOM 1067 O O . TYR A 1 136 ? 11.822 8.290 -5.152 1.00 97.19 136 TYR A O 1
ATOM 1075 N N . PRO A 1 137 ? 10.039 9.644 -4.835 1.00 96.00 137 PRO A N 1
ATOM 1076 C CA . PRO A 1 137 ? 10.701 10.532 -3.876 1.00 96.00 137 PRO A CA 1
ATOM 1077 C C . PRO A 1 137 ? 10.763 9.908 -2.469 1.00 96.00 137 PRO A C 1
ATOM 1079 O O . PRO A 1 137 ? 9.996 10.271 -1.576 1.00 96.00 137 PRO A O 1
ATOM 1082 N N . TYR A 1 138 ? 11.650 8.930 -2.257 1.00 95.56 138 TYR A N 1
ATOM 1083 C CA . TYR A 1 138 ? 11.784 8.209 -0.982 1.00 95.56 138 TYR A CA 1
ATOM 1084 C C . TYR A 1 138 ? 12.191 9.113 0.187 1.00 95.56 138 TYR A C 1
ATOM 1086 O O . TYR A 1 138 ? 11.709 8.910 1.304 1.00 95.56 138 TYR A O 1
ATOM 1094 N N . ASP A 1 139 ? 13.013 10.129 -0.061 1.00 93.94 139 ASP A N 1
ATOM 1095 C CA . ASP A 1 139 ? 13.443 11.148 0.909 1.00 93.94 139 ASP A CA 1
ATOM 1096 C C . ASP A 1 139 ? 12.288 11.960 1.530 1.00 93.94 139 ASP A C 1
ATOM 1098 O O . ASP A 1 139 ? 12.456 12.581 2.581 1.00 93.94 139 ASP A O 1
ATOM 1102 N N . LYS A 1 140 ? 11.095 11.918 0.925 1.00 93.31 140 LYS A N 1
ATOM 1103 C CA . LYS A 1 140 ? 9.874 12.585 1.408 1.00 93.31 140 LYS A CA 1
ATOM 1104 C C . LYS A 1 140 ? 8.883 11.638 2.089 1.00 93.31 140 LYS A C 1
ATOM 1106 O O . LYS A 1 140 ? 7.703 11.964 2.231 1.00 93.31 140 LYS A O 1
ATOM 1111 N N . THR A 1 141 ? 9.313 10.430 2.452 1.00 90.25 141 THR A N 1
ATOM 1112 C CA . THR A 1 141 ? 8.411 9.334 2.848 1.00 90.25 141 THR A CA 1
ATOM 1113 C C . THR A 1 141 ? 8.859 8.644 4.135 1.00 90.25 141 THR A C 1
ATOM 1115 O O . THR A 1 141 ? 9.775 9.087 4.818 1.00 90.25 141 THR A O 1
ATOM 1118 N N . SER A 1 142 ? 8.205 7.533 4.489 1.00 88.69 142 SER A N 1
ATOM 1119 C CA . SER A 1 142 ? 8.579 6.686 5.625 1.00 88.69 142 SER A CA 1
ATOM 1120 C C . SER A 1 142 ? 9.728 5.713 5.324 1.00 88.69 142 SER A C 1
ATOM 1122 O O . SER A 1 142 ? 9.871 4.716 6.036 1.00 88.69 142 SER A O 1
ATOM 1124 N N . TYR A 1 143 ? 10.493 5.929 4.251 1.00 93.62 143 TYR A N 1
ATOM 1125 C CA . TYR A 1 143 ? 11.674 5.127 3.949 1.00 93.62 143 TYR A CA 1
ATOM 1126 C C . TYR A 1 143 ? 12.674 5.202 5.110 1.00 93.62 143 TYR A C 1
ATOM 1128 O O . TYR A 1 143 ? 13.002 6.278 5.600 1.00 93.62 143 TYR A O 1
ATOM 1136 N N . LYS A 1 144 ? 13.131 4.037 5.579 1.00 90.75 144 LYS A 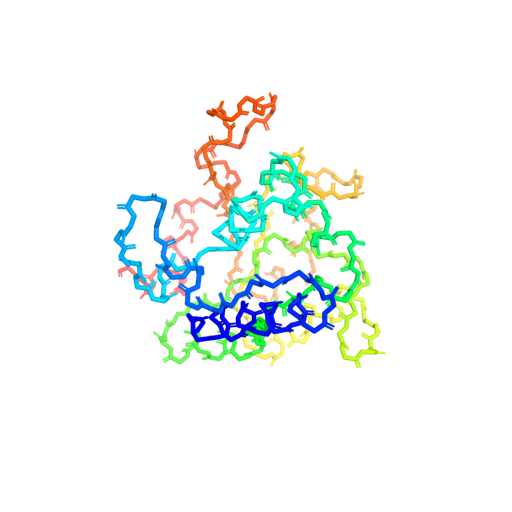N 1
ATOM 1137 C CA . LYS A 1 144 ? 13.991 3.912 6.771 1.00 90.75 144 LYS A CA 1
ATOM 1138 C C . LYS A 1 144 ? 15.468 3.690 6.435 1.00 90.75 144 LYS A C 1
ATOM 1140 O O . LYS A 1 144 ? 16.278 3.528 7.346 1.00 90.75 144 LYS A O 1
ATOM 1145 N N . GLY A 1 145 ? 15.807 3.575 5.153 1.00 92.56 145 GLY A N 1
ATOM 1146 C 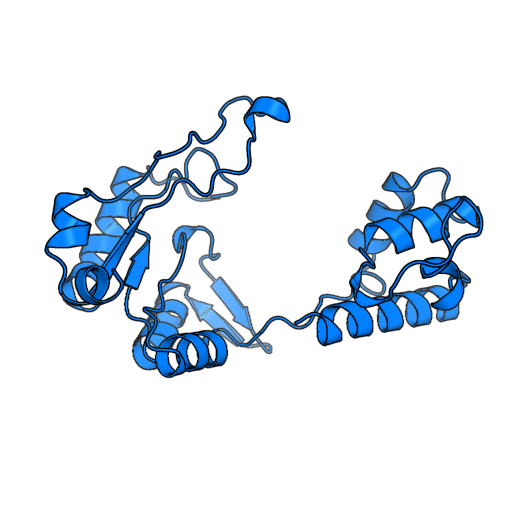CA . GLY A 1 145 ? 17.180 3.332 4.727 1.00 92.56 145 GLY A CA 1
ATOM 1147 C C . GLY A 1 145 ? 17.989 4.622 4.600 1.00 92.56 145 GLY A C 1
ATOM 1148 O O . GLY A 1 145 ? 17.546 5.699 4.991 1.00 92.56 145 GLY A O 1
ATOM 1149 N N . LYS A 1 146 ? 19.210 4.489 4.081 1.00 95.50 146 LYS A N 1
ATOM 1150 C CA . LYS A 1 146 ? 20.183 5.591 3.971 1.00 95.50 146 LYS A CA 1
ATOM 1151 C C . LYS A 1 146 ? 20.466 6.017 2.533 1.00 95.50 146 LYS A C 1
ATOM 1153 O O . LYS A 1 146 ? 21.232 6.952 2.336 1.00 95.50 146 LYS A O 1
ATOM 1158 N N . GLN A 1 147 ? 19.911 5.298 1.561 1.00 96.69 147 GLN A N 1
ATOM 1159 C CA . GLN A 1 147 ? 20.198 5.534 0.154 1.00 96.69 147 GLN A CA 1
ATOM 1160 C C . GLN A 1 147 ? 19.450 6.771 -0.348 1.00 96.69 147 GLN A C 1
ATOM 1162 O O . GLN A 1 147 ? 18.329 7.035 0.093 1.00 96.69 147 GLN A O 1
ATOM 1167 N N . THR A 1 148 ? 20.039 7.499 -1.293 1.00 97.12 148 THR A N 1
ATOM 1168 C CA . THR A 1 148 ? 19.344 8.588 -1.993 1.00 97.12 148 THR A CA 1
ATOM 1169 C C . THR A 1 148 ? 18.325 8.042 -2.998 1.00 97.12 148 THR A C 1
ATOM 1171 O O . THR A 1 148 ? 18.355 6.863 -3.370 1.00 97.12 148 THR A O 1
ATOM 1174 N N . ASN A 1 149 ? 17.432 8.906 -3.487 1.00 96.38 149 ASN A N 1
ATOM 1175 C CA . ASN A 1 149 ? 16.474 8.545 -4.537 1.00 96.38 149 ASN A CA 1
ATOM 1176 C C . ASN A 1 149 ? 17.181 8.005 -5.793 1.00 96.38 149 ASN A C 1
ATOM 1178 O O . ASN A 1 149 ? 16.723 7.038 -6.398 1.00 96.38 149 ASN A O 1
ATOM 1182 N N . GLU A 1 150 ? 18.317 8.593 -6.171 1.00 96.88 150 GLU A N 1
ATOM 1183 C CA . GLU A 1 150 ? 19.125 8.191 -7.324 1.00 96.88 150 GLU A CA 1
ATOM 1184 C C . GLU A 1 150 ? 19.796 6.835 -7.102 1.00 96.88 150 GLU A C 1
ATOM 1186 O O . GLU A 1 150 ? 19.804 6.004 -8.010 1.00 96.88 150 GLU A O 1
ATOM 1191 N N . GLU A 1 151 ? 20.324 6.580 -5.903 1.00 98.12 151 GLU A N 1
ATOM 1192 C CA . GLU A 1 151 ? 20.932 5.294 -5.552 1.00 98.12 151 GLU A CA 1
ATOM 1193 C C . GLU A 1 151 ? 19.903 4.160 -5.575 1.00 98.12 151 GLU A C 1
ATOM 1195 O O . GLU A 1 151 ? 20.185 3.082 -6.105 1.00 98.12 151 GLU A O 1
ATOM 1200 N N . ILE A 1 152 ? 18.700 4.416 -5.050 1.00 97.50 152 ILE A N 1
ATOM 1201 C CA . ILE A 1 152 ? 17.571 3.479 -5.092 1.00 97.50 152 ILE A CA 1
ATOM 1202 C C . ILE A 1 152 ? 17.105 3.263 -6.533 1.00 97.50 152 ILE A C 1
ATOM 1204 O O . ILE A 1 152 ? 16.918 2.129 -6.973 1.00 97.50 152 ILE A O 1
ATOM 1208 N N . ARG A 1 153 ? 16.949 4.334 -7.315 1.00 97.75 153 ARG A N 1
ATOM 1209 C CA . ARG A 1 153 ? 16.603 4.223 -8.735 1.00 97.75 153 ARG A CA 1
ATOM 1210 C C . ARG A 1 153 ? 17.629 3.364 -9.473 1.00 97.75 153 ARG A C 1
ATOM 1212 O O . ARG A 1 153 ? 17.255 2.476 -10.236 1.00 97.75 153 ARG A O 1
ATOM 1219 N N . ALA A 1 154 ? 18.916 3.607 -9.240 1.00 98.19 154 ALA A N 1
ATOM 1220 C CA . ALA A 1 154 ? 19.996 2.860 -9.866 1.00 98.19 154 ALA A CA 1
ATOM 1221 C C . ALA A 1 154 ? 20.005 1.382 -9.445 1.00 98.19 154 ALA A C 1
ATOM 1223 O O . ALA A 1 154 ? 20.257 0.531 -10.297 1.00 98.19 154 ALA A O 1
ATOM 1224 N N . SER A 1 155 ? 19.725 1.048 -8.177 1.00 97.75 155 SER A N 1
ATOM 1225 C CA . SER A 1 155 ? 19.622 -0.356 -7.748 1.00 97.75 155 SER A CA 1
ATOM 1226 C C . SER A 1 155 ? 18.459 -1.070 -8.426 1.00 97.75 155 SER A C 1
ATOM 1228 O O . SER A 1 155 ? 18.668 -2.130 -9.011 1.00 97.75 155 SER A O 1
ATOM 1230 N N . ILE A 1 156 ? 17.276 -0.450 -8.462 1.00 97.81 156 ILE A N 1
ATOM 1231 C CA . ILE A 1 156 ? 16.085 -1.019 -9.106 1.00 97.81 156 ILE A CA 1
ATOM 1232 C C . ILE A 1 156 ? 16.333 -1.259 -10.598 1.00 97.81 156 ILE A C 1
ATOM 1234 O O . ILE A 1 156 ? 16.017 -2.330 -11.109 1.00 97.81 156 ILE A O 1
ATOM 1238 N N . LEU A 1 157 ? 16.930 -0.293 -11.303 1.00 97.75 157 LEU A N 1
ATOM 1239 C CA . LEU A 1 157 ? 17.234 -0.437 -12.728 1.00 97.75 157 LEU A CA 1
ATOM 1240 C C . LEU A 1 157 ? 18.266 -1.538 -12.996 1.00 97.75 157 LEU A C 1
ATOM 1242 O O . LEU A 1 157 ? 18.097 -2.294 -13.950 1.00 97.75 157 LEU A O 1
ATOM 1246 N N . ARG A 1 158 ? 19.309 -1.660 -12.163 1.00 98.06 158 ARG A N 1
ATOM 1247 C CA . ARG A 1 158 ? 20.297 -2.742 -12.298 1.00 98.06 158 ARG A CA 1
ATOM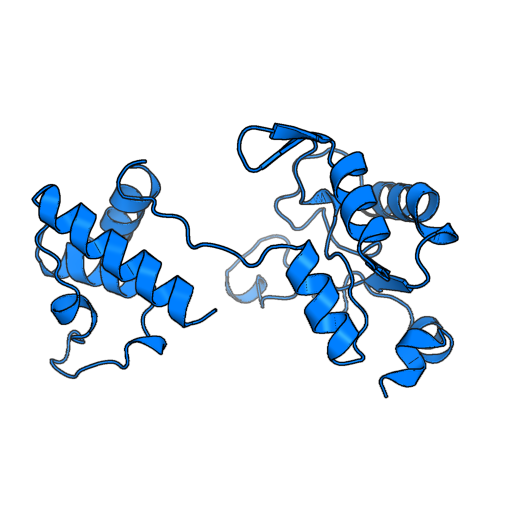 1248 C C . ARG A 1 158 ? 19.691 -4.118 -12.045 1.00 98.06 158 ARG A C 1
ATOM 1250 O O . ARG A 1 158 ? 20.022 -5.054 -12.760 1.00 98.06 158 ARG A O 1
ATOM 1257 N N . GLU A 1 159 ? 18.861 -4.245 -11.015 1.00 97.12 159 GLU A N 1
ATOM 1258 C CA . GLU A 1 159 ? 18.299 -5.533 -10.600 1.00 97.12 159 GLU A CA 1
ATOM 1259 C C . GLU A 1 159 ? 17.155 -5.988 -11.510 1.00 97.12 159 GLU A C 1
ATOM 1261 O O . GLU A 1 159 ? 17.084 -7.165 -11.856 1.00 97.12 159 GLU A O 1
ATOM 1266 N N . TYR A 1 160 ? 16.279 -5.065 -11.917 1.00 97.81 160 TYR A N 1
ATOM 1267 C CA . TYR A 1 160 ? 15.004 -5.413 -12.548 1.00 97.81 160 TYR A CA 1
ATOM 1268 C C . TYR A 1 160 ? 14.795 -4.811 -13.941 1.00 97.81 160 TYR A C 1
ATOM 1270 O O . TYR A 1 160 ? 13.906 -5.252 -14.667 1.00 97.81 160 TYR A O 1
ATOM 1278 N N . GLY A 1 161 ? 15.608 -3.836 -14.360 1.00 95.69 161 GLY A N 1
ATOM 1279 C CA . GLY A 1 161 ? 15.416 -3.117 -15.627 1.00 95.69 161 GLY A CA 1
ATOM 1280 C C . GLY A 1 161 ? 15.534 -3.981 -16.883 1.00 95.69 161 GLY A C 1
ATOM 1281 O O . GLY A 1 161 ? 14.988 -3.616 -17.918 1.00 95.69 161 GLY A O 1
ATOM 1282 N N . ALA A 1 162 ? 16.214 -5.127 -16.795 1.00 94.94 162 ALA A N 1
ATOM 1283 C CA . ALA A 1 162 ? 16.332 -6.082 -17.897 1.00 94.94 162 ALA A CA 1
ATOM 1284 C C . ALA A 1 162 ? 15.265 -7.193 -17.871 1.00 94.94 162 ALA A C 1
ATOM 1286 O O . ALA A 1 162 ? 15.039 -7.829 -18.897 1.00 94.94 162 ALA A O 1
ATOM 1287 N N . CYS A 1 163 ? 14.631 -7.458 -16.721 1.00 95.19 163 CYS A N 1
ATOM 1288 C CA . CYS A 1 163 ? 13.667 -8.554 -16.571 1.00 95.19 163 CYS A CA 1
ATOM 1289 C C . CYS A 1 163 ? 12.207 -8.088 -16.539 1.00 95.19 163 CYS A C 1
ATOM 1291 O O . CYS A 1 163 ? 11.314 -8.879 -16.842 1.00 95.19 163 CYS A O 1
ATOM 1293 N N . LEU A 1 164 ? 11.953 -6.818 -16.213 1.00 97.81 164 LEU A N 1
ATOM 1294 C CA . LEU A 1 164 ? 10.621 -6.228 -16.229 1.00 97.81 164 LEU A CA 1
ATOM 1295 C C . LEU A 1 164 ? 10.449 -5.300 -17.436 1.00 97.81 164 LEU A C 1
ATOM 1297 O O . LEU A 1 164 ? 11.268 -4.406 -17.644 1.00 97.81 164 LEU A O 1
ATOM 1301 N N . PRO A 1 165 ? 9.370 -5.458 -18.223 1.00 97.31 165 PRO A N 1
ATOM 1302 C CA . PRO A 1 165 ? 9.169 -4.664 -19.432 1.00 97.31 165 PRO A CA 1
ATOM 1303 C C . PRO A 1 165 ? 8.716 -3.219 -19.157 1.00 97.31 165 PRO A C 1
ATOM 1305 O O . PRO A 1 165 ? 8.707 -2.396 -20.075 1.00 97.31 165 PRO A O 1
ATOM 1308 N N . VAL A 1 166 ? 8.330 -2.891 -17.919 1.00 98.06 166 VAL A N 1
ATOM 1309 C CA . VAL A 1 166 ? 7.906 -1.544 -17.520 1.00 98.06 166 VAL A CA 1
ATOM 1310 C C . VAL A 1 166 ? 8.677 -1.063 -16.294 1.00 98.06 166 VAL A C 1
ATOM 1312 O O . VAL A 1 166 ? 8.702 -1.706 -15.248 1.00 98.06 166 VAL A O 1
ATOM 1315 N N . ILE A 1 167 ? 9.239 0.135 -16.400 1.00 97.62 167 ILE A N 1
ATOM 1316 C CA . ILE A 1 167 ? 9.720 0.923 -15.270 1.00 97.62 167 ILE A CA 1
ATOM 1317 C C . ILE A 1 167 ? 8.747 2.077 -15.087 1.00 97.62 167 ILE A C 1
ATOM 1319 O O . ILE A 1 167 ? 8.448 2.781 -16.048 1.00 97.62 167 ILE A O 1
ATOM 1323 N N . SER A 1 168 ? 8.242 2.272 -13.871 1.00 97.00 168 SER A N 1
ATOM 1324 C CA . SER A 1 168 ? 7.319 3.369 -13.573 1.00 97.00 168 SER A CA 1
ATOM 1325 C C . SER A 1 168 ? 7.941 4.439 -12.685 1.00 97.00 168 SER A C 1
ATOM 1327 O O . SER A 1 168 ? 9.047 4.300 -12.146 1.00 97.00 168 SER A O 1
ATOM 1329 N N . GLY A 1 169 ? 7.180 5.517 -12.542 1.00 96.38 169 GLY A N 1
ATOM 1330 C CA . GLY A 1 169 ? 7.412 6.567 -11.576 1.00 96.38 169 GLY A CA 1
ATOM 1331 C C . GLY A 1 169 ? 6.111 7.268 -11.229 1.00 96.38 169 GLY A C 1
ATOM 1332 O O . GLY A 1 169 ? 5.285 7.488 -12.120 1.00 96.38 169 GLY A O 1
ATOM 1333 N N . GLY A 1 170 ? 5.948 7.632 -9.965 1.00 96.06 170 GLY A N 1
ATOM 1334 C CA . GLY A 1 170 ? 4.921 8.547 -9.510 1.00 96.06 170 GLY A CA 1
ATOM 1335 C C . GLY A 1 170 ? 5.335 9.304 -8.251 1.00 96.06 170 GLY A C 1
ATOM 1336 O O . GLY A 1 170 ? 6.211 8.895 -7.489 1.00 96.06 170 GLY A O 1
ATOM 1337 N N . SER A 1 171 ? 4.635 10.409 -8.001 1.00 94.69 171 SER A N 1
ATOM 1338 C CA . SER A 1 171 ? 4.847 11.203 -6.792 1.00 94.69 171 SER A CA 1
ATOM 1339 C C . SER A 1 171 ? 4.138 10.640 -5.570 1.00 94.69 171 SER A C 1
ATOM 1341 O O . SER A 1 171 ? 4.448 11.053 -4.458 1.00 94.69 171 SER A O 1
ATOM 1343 N N . ASP A 1 172 ? 3.145 9.763 -5.767 1.00 94.75 172 ASP A N 1
ATOM 1344 C CA . ASP A 1 172 ? 2.177 9.382 -4.731 1.00 94.75 172 ASP A CA 1
ATOM 1345 C C . ASP A 1 172 ? 1.644 10.627 -3.986 1.00 94.75 172 ASP A C 1
ATOM 1347 O O . ASP A 1 172 ? 1.730 10.763 -2.767 1.00 94.75 172 ASP A O 1
ATOM 1351 N N . TYR A 1 173 ? 1.169 11.618 -4.746 1.00 93.50 173 TYR A N 1
ATOM 1352 C CA . TYR A 1 173 ? 0.708 12.896 -4.205 1.00 93.50 173 TYR A CA 1
ATOM 1353 C C . TYR A 1 173 ? -0.592 12.758 -3.391 1.00 93.50 173 TYR A C 1
ATOM 1355 O O . TYR A 1 173 ? -1.614 12.307 -3.904 1.00 93.50 173 TYR A O 1
ATOM 1363 N N . HIS A 1 174 ? -0.590 13.268 -2.150 1.00 90.50 174 HIS A N 1
ATOM 1364 C CA . HIS A 1 174 ? -1.754 13.285 -1.237 1.00 90.50 174 HIS A CA 1
ATOM 1365 C C . HIS A 1 174 ? -2.083 14.681 -0.676 1.00 90.50 174 HIS A C 1
ATOM 1367 O O . HIS A 1 174 ? -2.671 14.796 0.408 1.00 90.50 174 HIS A O 1
ATOM 1373 N N . ALA A 1 175 ? -1.686 15.746 -1.387 1.00 89.44 175 ALA A N 1
ATOM 1374 C CA . ALA A 1 175 ? -1.824 17.144 -0.956 1.00 89.44 175 ALA A CA 1
ATOM 1375 C C . ALA A 1 175 ? -1.214 17.427 0.430 1.00 89.44 175 ALA A C 1
ATOM 1377 O O . ALA A 1 175 ? -1.786 18.152 1.248 1.00 89.44 175 ALA A O 1
ATOM 1378 N N . ASP A 1 176 ? -0.037 16.856 0.692 1.00 86.50 176 ASP A N 1
ATOM 1379 C CA . ASP A 1 176 ? 0.617 16.883 2.006 1.00 86.50 176 ASP A CA 1
ATOM 1380 C C . ASP A 1 176 ? 0.982 18.300 2.478 1.00 86.50 176 ASP A C 1
ATOM 1382 O O . ASP A 1 176 ? 0.952 18.574 3.678 1.00 86.50 176 ASP A O 1
ATOM 1386 N N . GLY A 1 177 ? 1.188 19.245 1.553 1.00 83.44 177 GLY A N 1
ATOM 1387 C CA . GLY A 1 177 ? 1.372 20.662 1.887 1.00 83.44 177 GLY A CA 1
ATOM 1388 C C . GLY A 1 177 ? 0.180 21.269 2.642 1.00 83.44 177 GLY A C 1
ATOM 1389 O O . GLY A 1 177 ? 0.371 22.050 3.569 1.00 83.44 177 GLY A O 1
ATOM 1390 N N . LYS A 1 178 ? -1.060 20.836 2.357 1.00 87.31 178 LYS A N 1
ATOM 1391 C CA . LYS A 1 178 ? -2.258 21.281 3.103 1.00 87.31 178 LYS A CA 1
ATOM 1392 C C . LYS A 1 178 ? -2.302 20.747 4.538 1.00 87.31 178 LYS A C 1
ATOM 1394 O O . LYS A 1 178 ? -3.072 21.245 5.351 1.00 87.31 178 LYS A O 1
ATOM 1399 N N . LYS A 1 179 ? -1.501 19.722 4.840 1.00 84.88 179 LYS A N 1
ATOM 1400 C CA . LYS A 1 179 ? -1.378 19.104 6.166 1.00 84.88 179 LYS A CA 1
ATOM 1401 C C . LYS A 1 179 ? -0.189 19.667 6.956 1.00 84.88 179 LYS A C 1
ATOM 1403 O O . LYS A 1 179 ? 0.089 19.167 8.040 1.00 84.88 179 LYS A O 1
ATOM 1408 N N . GLY A 1 180 ? 0.512 20.671 6.418 1.00 85.25 180 GLY A N 1
ATOM 1409 C CA . GLY A 1 180 ? 1.669 21.293 7.065 1.00 85.25 180 GLY A CA 1
ATOM 1410 C C . GLY A 1 180 ? 2.919 20.410 7.093 1.00 85.25 180 GLY A C 1
ATOM 1411 O O . GLY A 1 180 ? 3.762 20.582 7.968 1.00 85.25 180 GLY A O 1
ATOM 1412 N N . VAL A 1 181 ? 3.042 19.443 6.175 1.00 88.31 181 VAL A N 1
ATOM 1413 C CA . VAL A 1 181 ? 4.267 18.639 6.046 1.00 88.31 181 VAL A CA 1
ATOM 1414 C C . VAL A 1 181 ? 5.402 19.535 5.548 1.00 88.31 181 VAL A C 1
ATOM 1416 O O . VAL A 1 181 ? 5.235 20.232 4.553 1.00 88.31 181 VAL A O 1
ATOM 1419 N N . ALA A 1 182 ? 6.547 19.506 6.237 1.00 86.94 182 ALA A N 1
ATOM 1420 C CA . ALA A 1 182 ? 7.679 20.398 5.968 1.00 86.94 182 ALA A CA 1
ATOM 1421 C C . ALA A 1 182 ? 8.316 20.197 4.581 1.00 86.94 182 ALA A C 1
ATOM 1423 O O . ALA A 1 182 ? 8.738 21.166 3.960 1.00 86.94 182 ALA A O 1
ATOM 1424 N N . ASN A 1 183 ? 8.361 18.954 4.092 1.00 89.31 183 ASN A N 1
ATOM 1425 C CA . ASN A 1 183 ? 8.868 18.603 2.764 1.00 89.31 183 ASN A CA 1
ATOM 1426 C C . ASN A 1 183 ? 7.797 17.805 1.997 1.00 89.31 183 ASN A C 1
ATOM 1428 O O . ASN A 1 183 ? 7.827 16.572 2.001 1.00 89.31 183 ASN A O 1
ATOM 1432 N N . PRO A 1 184 ? 6.769 18.473 1.441 1.00 92.06 184 PRO A N 1
ATOM 1433 C CA . PRO A 1 184 ? 5.670 17.788 0.781 1.00 92.06 184 PRO A CA 1
ATOM 1434 C C . PRO A 1 184 ? 6.085 17.261 -0.600 1.00 92.06 184 PRO A C 1
ATOM 1436 O O . PRO A 1 184 ? 6.919 17.842 -1.296 1.00 92.06 184 PRO A O 1
ATOM 1439 N N . ARG A 1 185 ? 5.455 16.158 -1.011 1.00 93.38 185 ARG A N 1
ATOM 1440 C CA . ARG A 1 185 ? 5.538 15.646 -2.385 1.00 93.38 185 ARG A CA 1
ATOM 1441 C C . ARG A 1 185 ? 4.723 16.539 -3.313 1.00 93.38 185 ARG A C 1
ATOM 1443 O O . ARG A 1 185 ? 3.617 16.955 -2.951 1.00 93.38 185 ARG A O 1
ATOM 1450 N N . GLU A 1 186 ? 5.244 16.802 -4.504 1.00 92.12 186 GLU A N 1
ATOM 1451 C CA . GLU A 1 186 ? 4.569 17.615 -5.518 1.00 92.12 186 GLU A CA 1
ATOM 1452 C C . GLU A 1 186 ? 3.937 16.757 -6.618 1.00 92.12 186 GLU A C 1
ATOM 1454 O O . GLU A 1 186 ? 4.309 15.607 -6.852 1.00 92.12 186 GLU A O 1
ATOM 1459 N N . LEU A 1 187 ? 2.918 17.291 -7.293 1.00 90.75 187 LEU A N 1
ATOM 1460 C CA . LEU A 1 187 ? 2.298 16.582 -8.408 1.00 90.75 187 LEU A CA 1
ATOM 1461 C C . LEU A 1 187 ? 3.289 16.498 -9.579 1.00 90.75 187 LEU A C 1
ATOM 1463 O O . LEU A 1 187 ? 3.820 17.516 -10.007 1.00 90.75 187 LEU A O 1
ATOM 1467 N N . GLY A 1 188 ? 3.510 15.290 -10.106 1.00 86.75 188 GLY A N 1
ATOM 1468 C CA . GLY A 1 188 ? 4.463 15.050 -11.197 1.00 86.75 188 GLY A CA 1
ATOM 1469 C C . GLY A 1 188 ? 5.912 14.829 -10.746 1.00 86.75 188 GLY A C 1
ATOM 1470 O O . GLY A 1 188 ? 6.764 14.530 -11.581 1.00 86.75 188 GLY A O 1
ATOM 1471 N N . GLU A 1 189 ? 6.197 14.923 -9.446 1.00 91.38 189 GLU A N 1
ATOM 1472 C CA . GLU A 1 189 ? 7.485 14.517 -8.883 1.00 91.38 189 GLU A CA 1
ATOM 1473 C C . GLU A 1 189 ? 7.725 13.011 -9.078 1.00 91.38 189 GLU A C 1
ATOM 1475 O O . GLU A 1 189 ? 6.794 12.216 -8.993 1.00 91.38 189 GLU A O 1
ATOM 1480 N N . GLY A 1 190 ? 8.971 12.604 -9.337 1.00 84.81 190 GLY A N 1
ATOM 1481 C CA . GLY A 1 190 ? 9.316 11.186 -9.459 1.00 84.81 190 GLY A CA 1
ATOM 1482 C C . GLY A 1 190 ? 8.556 10.466 -10.575 1.00 84.81 190 GLY A C 1
ATOM 1483 O O . GLY A 1 190 ? 7.879 9.497 -10.310 1.00 84.81 190 GLY A O 1
ATOM 1484 N N . GLY A 1 191 ? 8.655 10.904 -11.830 1.00 90.31 191 GLY A N 1
ATOM 1485 C CA . GLY A 1 191 ? 7.951 10.283 -12.961 1.00 90.31 191 GLY A CA 1
ATOM 1486 C C . GLY A 1 191 ? 8.845 9.532 -13.953 1.00 90.31 191 GLY A C 1
ATOM 1487 O O . GLY A 1 191 ? 10.071 9.459 -13.823 1.00 90.31 191 GLY A O 1
ATOM 1488 N N . VAL A 1 192 ? 8.206 9.018 -15.004 1.00 92.50 192 VAL A N 1
ATOM 1489 C CA . VAL A 1 192 ? 8.857 8.662 -16.274 1.00 92.50 192 VAL A CA 1
ATOM 1490 C C . VAL A 1 192 ? 8.552 9.723 -17.326 1.0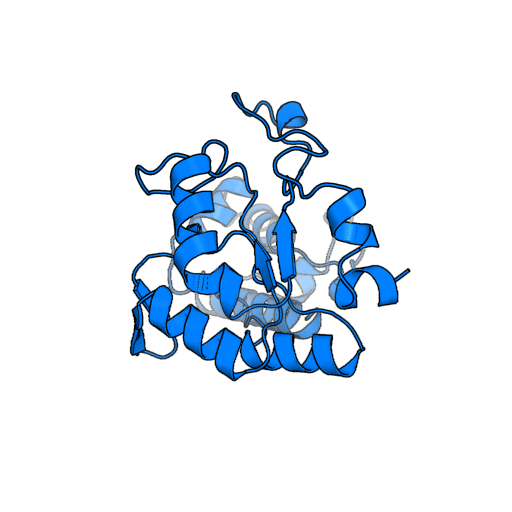0 92.50 192 VAL A C 1
ATOM 1492 O O . VAL A 1 192 ? 7.590 10.480 -17.196 1.00 92.50 192 VAL A O 1
ATOM 1495 N N . THR A 1 193 ? 9.375 9.804 -18.371 1.00 93.75 193 THR A N 1
ATOM 1496 C CA . THR A 1 193 ? 9.122 10.754 -19.456 1.00 93.75 193 THR A CA 1
ATOM 1497 C C . THR A 1 193 ? 7.871 10.350 -20.235 1.00 93.75 193 THR A C 1
ATOM 1499 O O . THR A 1 193 ? 7.560 9.167 -20.386 1.00 93.75 193 THR A O 1
ATOM 1502 N N . PHE A 1 194 ? 7.158 11.341 -20.770 1.00 92.75 194 PHE A N 1
ATOM 1503 C CA . PHE A 1 194 ? 6.016 11.079 -21.646 1.00 92.75 194 PHE A CA 1
ATOM 1504 C C . PHE A 1 194 ? 6.427 10.303 -22.905 1.00 92.75 194 PHE A C 1
ATOM 1506 O O . PHE A 1 194 ? 5.698 9.424 -23.352 1.00 92.75 194 PHE A O 1
ATOM 1513 N N . ASP A 1 195 ? 7.621 10.583 -23.432 1.00 96.12 195 ASP A N 1
ATOM 1514 C CA . ASP A 1 195 ? 8.199 9.845 -24.555 1.00 96.12 195 ASP A CA 1
ATOM 1515 C C . ASP A 1 195 ? 8.379 8.353 -24.234 1.00 96.12 195 ASP A C 1
ATOM 1517 O O . ASP A 1 195 ? 7.899 7.505 -24.983 1.00 96.12 195 ASP A O 1
ATOM 1521 N N . TYR A 1 196 ? 8.944 8.016 -23.067 1.00 95.19 196 TYR A N 1
ATOM 1522 C CA . TYR A 1 196 ? 9.026 6.627 -22.607 1.00 95.19 196 TYR A CA 1
ATOM 1523 C C . TYR A 1 196 ? 7.639 5.983 -22.504 1.00 95.19 196 TYR A C 1
ATOM 1525 O O . TYR A 1 196 ? 7.438 4.869 -22.981 1.00 95.19 196 TYR A O 1
ATOM 1533 N N . PHE A 1 197 ? 6.667 6.687 -21.914 1.00 93.88 197 PHE A N 1
ATOM 1534 C CA . PHE A 1 197 ? 5.301 6.178 -21.793 1.00 93.88 197 PHE A CA 1
ATOM 1535 C C . PHE A 1 197 ? 4.692 5.854 -23.166 1.00 93.88 197 PHE A C 1
ATOM 1537 O O . PHE A 1 197 ? 4.104 4.790 -23.339 1.00 93.88 197 PHE A O 1
ATOM 1544 N N . ARG A 1 198 ? 4.854 6.742 -24.157 1.00 95.62 198 ARG A N 1
ATOM 1545 C CA . ARG A 1 198 ? 4.303 6.555 -25.509 1.00 95.62 198 ARG A CA 1
ATOM 1546 C C . ARG A 1 198 ? 5.051 5.528 -26.354 1.00 95.62 198 ARG A C 1
ATOM 1548 O O . ARG A 1 198 ? 4.458 4.983 -27.279 1.00 95.62 198 ARG A O 1
ATOM 1555 N N . THR A 1 199 ? 6.335 5.309 -26.094 1.00 96.19 199 THR A N 1
ATOM 1556 C CA . THR A 1 199 ? 7.175 4.388 -26.876 1.00 96.19 199 THR A CA 1
ATOM 1557 C C . THR A 1 199 ? 7.254 2.992 -26.262 1.00 96.19 199 THR A C 1
ATOM 1559 O O . THR A 1 199 ? 7.575 2.039 -26.969 1.00 96.19 199 THR A O 1
ATOM 1562 N N . ASN A 1 200 ? 6.916 2.831 -24.978 1.00 96.75 200 ASN A N 1
ATOM 1563 C CA . ASN A 1 200 ? 6.786 1.520 -24.354 1.00 96.75 200 ASN A CA 1
ATOM 1564 C C . ASN A 1 200 ? 5.543 0.788 -24.910 1.00 96.75 200 ASN A C 1
ATOM 1566 O O . ASN A 1 200 ? 4.425 1.260 -24.688 1.00 96.75 200 ASN A O 1
ATOM 1570 N N . PRO A 1 201 ? 5.689 -0.381 -25.568 1.00 94.94 201 PRO A N 1
ATOM 1571 C CA . PRO A 1 201 ? 4.573 -1.061 -26.232 1.00 94.94 201 PRO A CA 1
ATOM 1572 C C . PRO A 1 201 ? 3.410 -1.436 -25.307 1.00 94.94 201 PRO A C 1
ATOM 1574 O O . PRO A 1 201 ? 2.262 -1.445 -25.738 1.00 94.94 201 PRO A O 1
ATOM 1577 N N . LEU A 1 202 ? 3.694 -1.745 -24.038 1.00 95.12 202 LEU A N 1
ATOM 1578 C CA . LEU A 1 202 ? 2.668 -2.130 -23.070 1.00 95.12 202 LEU A CA 1
ATOM 1579 C C . LEU A 1 202 ? 1.895 -0.923 -22.553 1.00 95.12 202 LEU A C 1
ATOM 1581 O O . LEU A 1 202 ? 0.688 -1.013 -22.375 1.00 95.12 202 LEU A O 1
ATOM 1585 N N . LEU A 1 203 ? 2.583 0.193 -22.305 1.00 93.81 203 LEU A N 1
ATOM 1586 C CA . LEU A 1 203 ? 1.946 1.417 -21.819 1.00 93.81 203 LEU A CA 1
ATOM 1587 C C . LEU A 1 203 ? 1.160 2.115 -22.931 1.00 93.81 203 LEU A C 1
ATOM 1589 O O . LEU A 1 203 ? 0.039 2.559 -22.703 1.00 93.81 203 LEU A O 1
ATOM 1593 N N . ALA A 1 204 ? 1.710 2.150 -24.145 1.00 92.81 204 ALA A N 1
ATOM 1594 C CA . ALA A 1 204 ? 1.056 2.739 -25.307 1.00 92.81 204 ALA A CA 1
ATOM 1595 C C . ALA A 1 204 ? -0.237 2.008 -25.704 1.00 92.81 204 ALA A C 1
ATOM 1597 O O . ALA A 1 204 ? -1.141 2.635 -26.239 1.00 92.81 204 ALA A O 1
ATOM 1598 N N . ALA A 1 205 ? -0.347 0.707 -25.421 1.00 91.88 205 ALA A N 1
ATOM 1599 C CA . ALA A 1 205 ? -1.555 -0.074 -25.688 1.00 91.88 205 ALA A CA 1
ATOM 1600 C C . ALA A 1 205 ? -2.718 0.215 -24.713 1.00 91.88 205 ALA A C 1
ATOM 1602 O O . ALA A 1 205 ? -3.816 -0.299 -24.918 1.00 91.88 205 ALA A O 1
ATOM 1603 N N . LEU A 1 206 ? -2.487 0.994 -23.647 1.00 85.19 206 LEU A N 1
ATOM 1604 C CA . LEU A 1 206 ? -3.507 1.346 -22.649 1.00 85.19 206 LEU A CA 1
ATOM 1605 C C . LEU A 1 206 ? -4.279 2.633 -22.980 1.00 85.19 206 LEU A C 1
ATOM 1607 O O . LEU A 1 206 ? -5.203 2.975 -22.238 1.00 85.19 206 LEU A O 1
ATOM 1611 N N . ILE A 1 207 ? -3.877 3.365 -24.023 1.00 82.12 207 ILE A N 1
ATOM 1612 C CA . ILE A 1 207 ? -4.445 4.665 -24.414 1.00 82.12 207 ILE A CA 1
ATOM 1613 C C . ILE A 1 207 ? -5.139 4.622 -25.771 1.00 82.12 207 ILE A C 1
ATOM 1615 O O . ILE A 1 207 ? -4.740 3.802 -26.626 1.00 82.12 207 ILE A O 1
#

Organism: NCBI:txid1076179

Secondary structure (DSSP, 8-state):
-HHHHHHHHHHHHHHHHHTT----HHHHHB-TTS-B--GGG--HHHHHHHHHHTTSSSSHHHHHHHHHH-TTT--PPPPPPHHHHHHHHHHTT---EE--GGGS-SEEEETTEEEEHHHHHHHHHHTT--EEEEE--GGGTT--S---HHHHHHHHHHHHTTT-SEEEE------GGGGT-SSPPPTT-S---HHHHHHSHHHHTT-

Radius of gyration: 21.12 Å; chains: 1; bounding box: 50×38×55 Å

Sequence (207 aa):
MAKSKVDAYRALTEVLTRNGILVDWSDVLQNADGTSRPEDSVQRKHIFETIARKGYTKTWQEAKLLVRDNPVYNIRREKIDPLDAIQIIRAAGGVAILAHPHLIDETVEKNGVSVSRKDYIERLIASGLMGIEAAYPYDKTSYKGKQTNEEIRASILREYGACLPVISGGSDYHADGKKGVANPRELGEGGVTFDYFRTNPLLAALI